Protein AF-A0A926Y0Y3-F1 (afdb_monomer)

Foldseek 3Di:
DVVVVVVVLVVVLVVVVVVCVVVCVLVLPDDLVVLVCLQCVLCVPLVVLVVVLVVVVVVLVVDPVSVVCVVVDPSVCPSVSVSSVVSNVSSVLSNCVVVVPCVVVNVLVVLLVLAVVVLVVLLVVLVCLCCPPVHVNCPPVDDPVVVVVSVVVSSVVSSVVSVVVVVPDVGHPVVPD

Sequence (177 aa):
MILYLSLWDNLCMMFLGMALFKWGFFSAKLSTRSYWLSLLGSYSIGLPLSAVGMFLMQQRLLDPAQYAQQWIIPALGYDVQRALAGIGHASLVILLYRSGVVPWLLKALANVGQMAFSNYILQTLCCTLFFNGYGLGYYGKLAYHQLYYVVAVVWIINLTFSAIWLQFYQFGPLEWA

Secondary structure (DSSP, 8-state):
-HHHHHHHHHHHHHHHHHHHHHTTTTTT-S-HHHHHHHHHHHHHHHHHHHHHHHHHHHHHHH-HHHHHTTTTS--TTHHHHHHHHHHHHHHHHHHHHHHTS-HHHHHHHHHHHHTHHHHHHHHHHHHHHHHSTTTT--TTTS-HHHHHHHHHHHHHHHHHHHHHHHHH-SS-TTTT-

Structure (mmCIF, N/CA/C/O backbone):
data_AF-A0A926Y0Y3-F1
#
_entry.id   AF-A0A926Y0Y3-F1
#
loop_
_atom_site.group_PDB
_atom_site.id
_atom_site.type_symbol
_atom_site.label_atom_id
_atom_site.label_alt_id
_atom_site.label_comp_id
_atom_site.label_asym_id
_atom_site.label_entity_id
_atom_site.label_seq_id
_atom_site.pdbx_PDB_ins_code
_atom_site.Cartn_x
_atom_site.Cartn_y
_atom_site.Cartn_z
_atom_site.occupancy
_atom_site.B_iso_or_equiv
_atom_site.auth_seq_id
_atom_site.auth_comp_id
_atom_site.auth_asym_id
_atom_site.auth_atom_id
_atom_site.pdbx_PDB_model_num
ATOM 1 N N . MET A 1 1 ? 26.992 -1.180 -1.944 1.00 51.47 1 MET A N 1
ATOM 2 C CA . MET A 1 1 ? 26.387 0.172 -1.893 1.00 51.47 1 MET A CA 1
ATOM 3 C C . MET A 1 1 ? 24.858 0.127 -1.928 1.00 51.47 1 MET A C 1
ATOM 5 O O . MET A 1 1 ? 24.254 0.661 -1.011 1.00 51.47 1 MET A O 1
ATOM 9 N N . ILE A 1 2 ? 24.234 -0.574 -2.891 1.00 54.97 2 ILE A N 1
ATOM 10 C CA . ILE A 1 2 ? 22.760 -0.684 -3.024 1.00 54.97 2 ILE A CA 1
ATOM 11 C C . ILE A 1 2 ? 22.086 -1.254 -1.760 1.00 54.97 2 ILE A C 1
ATOM 13 O O . ILE A 1 2 ? 21.173 -0.630 -1.235 1.00 54.97 2 ILE A O 1
ATOM 17 N N . LEU A 1 3 ? 22.598 -2.364 -1.211 1.00 56.38 3 LEU A N 1
ATOM 18 C CA . LEU A 1 3 ? 22.051 -2.990 0.007 1.00 56.38 3 LEU A CA 1
ATOM 19 C C . LEU A 1 3 ? 22.109 -2.088 1.255 1.00 56.38 3 LEU A C 1
ATOM 21 O O . LEU A 1 3 ? 21.232 -2.155 2.111 1.00 56.38 3 LEU A O 1
ATOM 25 N N . TYR A 1 4 ? 23.138 -1.241 1.360 1.00 58.31 4 TYR A N 1
ATOM 26 C CA . TYR A 1 4 ? 23.312 -0.340 2.502 1.00 58.31 4 TYR A CA 1
ATOM 27 C C . TYR A 1 4 ? 22.287 0.795 2.459 1.00 58.31 4 TYR A C 1
ATOM 29 O O . TYR A 1 4 ? 21.605 1.041 3.447 1.00 58.31 4 TYR A O 1
ATOM 37 N N . LEU A 1 5 ? 22.119 1.434 1.296 1.00 66.88 5 LEU A N 1
ATOM 38 C CA . LEU A 1 5 ? 21.136 2.504 1.117 1.00 66.88 5 LEU A CA 1
ATOM 39 C C . LEU A 1 5 ? 19.697 1.987 1.268 1.00 66.88 5 LEU A C 1
ATOM 41 O O . LEU A 1 5 ? 18.893 2.632 1.933 1.00 66.88 5 LEU A O 1
ATOM 45 N N . SER A 1 6 ? 19.387 0.792 0.750 1.00 71.50 6 SER A N 1
ATOM 46 C CA . SER A 1 6 ? 18.046 0.207 0.878 1.00 71.50 6 SER A CA 1
ATOM 47 C C . SER A 1 6 ? 17.672 -0.160 2.315 1.00 71.50 6 SER A C 1
ATOM 49 O O . SER A 1 6 ? 16.500 -0.108 2.675 1.00 71.50 6 SER A O 1
ATOM 51 N N . LEU A 1 7 ? 18.644 -0.554 3.147 1.00 83.88 7 LEU A N 1
ATOM 52 C CA . LEU A 1 7 ? 18.366 -0.905 4.540 1.00 83.88 7 LEU A CA 1
ATOM 53 C C . LEU A 1 7 ? 17.893 0.325 5.320 1.00 83.88 7 LEU A C 1
ATOM 55 O O . LEU A 1 7 ? 16.831 0.286 5.939 1.00 83.88 7 LEU A O 1
ATOM 59 N N . TRP A 1 8 ? 18.660 1.416 5.258 1.00 83.69 8 TRP A N 1
ATOM 60 C CA . TRP A 1 8 ? 18.319 2.666 5.940 1.00 83.69 8 TRP A CA 1
ATOM 61 C C . TRP A 1 8 ? 16.997 3.238 5.454 1.00 83.69 8 TRP A C 1
ATOM 63 O O . TRP A 1 8 ? 16.191 3.689 6.261 1.00 83.69 8 TRP A O 1
ATOM 73 N N . ASP A 1 9 ? 16.751 3.148 4.153 1.00 81.69 9 ASP A N 1
ATOM 74 C CA . ASP A 1 9 ? 15.518 3.614 3.544 1.00 81.69 9 ASP A CA 1
ATOM 75 C C . ASP A 1 9 ? 14.270 2.887 4.096 1.00 81.69 9 ASP A C 1
ATOM 77 O O . ASP A 1 9 ? 13.309 3.511 4.563 1.00 81.69 9 ASP A O 1
ATOM 81 N N . ASN A 1 10 ? 14.322 1.552 4.158 1.00 87.31 10 ASN A N 1
ATOM 82 C CA . ASN A 1 10 ? 13.259 0.739 4.756 1.00 87.31 10 ASN A CA 1
ATOM 83 C C . ASN A 1 10 ? 13.086 1.022 6.256 1.00 87.31 10 ASN A C 1
ATOM 85 O O . ASN A 1 10 ? 11.957 1.152 6.737 1.00 87.31 10 ASN A O 1
ATOM 89 N N . LEU A 1 11 ? 14.193 1.146 6.997 1.00 91.38 11 LEU A N 1
ATOM 90 C CA . LEU A 1 11 ? 14.163 1.447 8.429 1.00 91.38 11 LEU A CA 1
ATOM 91 C C . LEU A 1 11 ? 13.521 2.810 8.703 1.00 91.38 11 LEU A C 1
ATOM 93 O O . LEU A 1 11 ? 12.682 2.909 9.594 1.00 91.38 11 LEU A O 1
ATOM 97 N N . CYS A 1 12 ? 13.844 3.840 7.919 1.00 90.56 12 CYS A N 1
ATOM 98 C CA . CYS A 1 12 ? 13.234 5.164 8.040 1.00 90.56 12 CYS A CA 1
ATOM 99 C C . CYS A 1 12 ? 11.710 5.110 7.873 1.00 90.56 12 CYS A C 1
ATOM 101 O O . CYS A 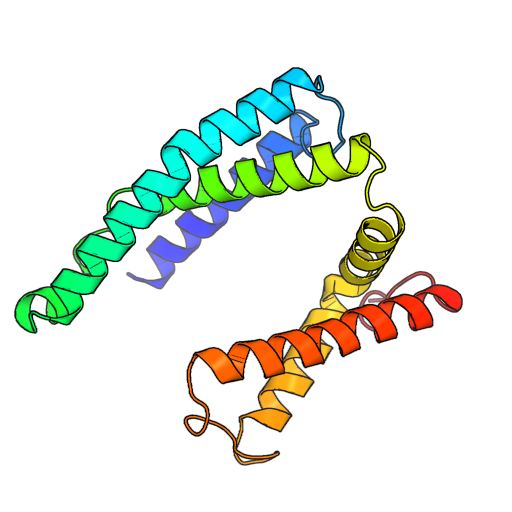1 12 ? 10.983 5.673 8.693 1.00 90.56 12 CYS A O 1
ATOM 103 N N . MET A 1 13 ? 11.208 4.390 6.864 1.00 91.31 13 MET A N 1
ATOM 104 C CA . MET A 1 13 ? 9.761 4.223 6.661 1.00 91.31 13 MET A CA 1
ATOM 105 C C . MET A 1 13 ? 9.104 3.408 7.778 1.00 91.31 13 MET A C 1
ATOM 107 O O . MET A 1 13 ? 8.004 3.743 8.221 1.00 91.31 13 MET A O 1
ATOM 111 N N . MET A 1 14 ? 9.785 2.380 8.284 1.00 94.12 14 MET A N 1
ATOM 112 C CA . MET A 1 14 ? 9.312 1.599 9.426 1.00 94.12 14 MET A CA 1
ATOM 113 C C . MET A 1 14 ? 9.224 2.460 10.695 1.00 94.12 14 MET A C 1
ATOM 115 O O . MET A 1 14 ? 8.201 2.445 11.381 1.00 94.12 14 MET A O 1
ATOM 119 N N . PHE A 1 15 ? 10.254 3.261 10.991 1.00 95.38 15 PHE A N 1
ATOM 120 C CA . PHE A 1 15 ? 10.257 4.189 12.126 1.00 95.38 15 PHE A CA 1
ATOM 121 C C . PHE A 1 15 ? 9.180 5.266 11.989 1.00 95.38 15 PHE A C 1
ATOM 123 O O . PHE A 1 15 ? 8.483 5.543 12.966 1.00 95.38 15 PHE A O 1
ATOM 130 N N . LEU A 1 16 ? 8.983 5.819 10.788 1.00 95.19 16 LEU A N 1
ATOM 131 C CA . LEU A 1 16 ? 7.892 6.750 10.503 1.00 95.19 16 LEU A CA 1
ATOM 132 C C . LEU A 1 16 ? 6.526 6.104 10.778 1.00 95.19 16 LEU A C 1
ATOM 134 O O . LEU A 1 16 ? 5.694 6.688 11.472 1.00 95.19 16 LEU A O 1
ATOM 138 N N . GLY A 1 17 ? 6.309 4.877 10.296 1.00 95.81 17 GLY A N 1
ATOM 139 C CA . GLY A 1 17 ? 5.090 4.113 10.559 1.00 95.81 17 GLY A CA 1
ATOM 140 C C . GLY A 1 17 ? 4.860 3.872 12.053 1.00 95.81 17 GLY A C 1
ATOM 141 O O . GLY A 1 17 ? 3.762 4.108 12.557 1.00 95.81 17 GLY A O 1
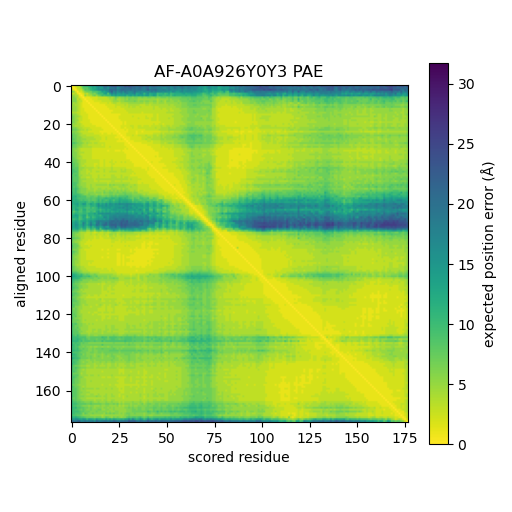ATOM 142 N N . MET A 1 18 ? 5.900 3.483 12.793 1.00 96.81 18 MET A N 1
ATOM 143 C CA . MET A 1 18 ? 5.821 3.299 14.246 1.00 96.81 18 MET A CA 1
ATOM 144 C C . MET A 1 18 ? 5.530 4.606 14.993 1.00 96.81 18 MET A C 1
ATOM 146 O O . MET A 1 18 ? 4.756 4.595 15.951 1.00 96.81 18 MET A O 1
ATOM 150 N N . ALA A 1 19 ? 6.106 5.732 14.564 1.00 96.94 19 ALA A N 1
ATOM 151 C CA . ALA A 1 19 ? 5.810 7.043 15.135 1.00 96.94 19 ALA A CA 1
ATOM 152 C C . ALA A 1 19 ? 4.335 7.420 14.921 1.00 96.94 19 ALA A C 1
ATOM 154 O O . ALA A 1 19 ? 3.638 7.742 15.883 1.00 96.94 19 ALA A O 1
ATOM 155 N N . LEU A 1 20 ? 3.827 7.278 13.690 1.00 96.88 20 LEU A N 1
ATOM 156 C CA . LEU A 1 20 ? 2.416 7.503 13.358 1.00 96.88 20 LEU A CA 1
ATOM 157 C C . LEU A 1 20 ? 1.486 6.587 14.166 1.00 96.88 20 LEU A C 1
ATOM 159 O O . LEU A 1 20 ? 0.465 7.040 14.687 1.00 96.88 20 LEU A O 1
ATOM 163 N N . PHE A 1 21 ? 1.847 5.311 14.322 1.00 96.06 21 PHE A N 1
ATOM 164 C CA . PHE A 1 21 ? 1.099 4.367 15.150 1.00 96.06 21 PHE A CA 1
ATOM 165 C C . PHE A 1 21 ? 1.028 4.829 16.610 1.00 96.06 21 PHE A C 1
ATOM 167 O O . PHE A 1 21 ? -0.064 4.914 17.172 1.00 96.06 21 PHE A O 1
ATOM 174 N N . LYS A 1 22 ? 2.169 5.200 17.208 1.00 96.44 22 LYS A N 1
ATOM 175 C CA . LYS A 1 22 ? 2.239 5.696 18.593 1.00 96.44 22 LYS A CA 1
ATOM 176 C C . LYS A 1 22 ? 1.468 7.000 18.796 1.00 96.44 22 LYS A C 1
ATOM 178 O O . LYS A 1 22 ? 0.843 7.172 19.838 1.00 96.44 22 LYS A O 1
ATOM 183 N N . TRP A 1 23 ? 1.440 7.881 17.798 1.00 96.44 23 TRP A N 1
ATOM 184 C CA . TRP A 1 23 ? 0.599 9.084 17.802 1.00 96.44 23 TRP A CA 1
ATOM 185 C C . TRP A 1 23 ? -0.899 8.792 17.625 1.00 96.44 23 TRP A C 1
ATOM 187 O O . TRP A 1 23 ? -1.716 9.710 17.640 1.00 96.44 23 TRP A O 1
ATOM 197 N N . GLY A 1 24 ? -1.289 7.525 17.468 1.00 96.19 24 GLY A N 1
ATOM 198 C CA . GLY A 1 24 ? -2.682 7.115 17.321 1.00 96.19 24 GLY A CA 1
ATOM 199 C C . GLY A 1 24 ? -3.255 7.373 15.929 1.00 96.19 24 GLY A C 1
ATOM 200 O O . GLY A 1 24 ? -4.472 7.280 15.753 1.00 96.19 24 GLY A O 1
ATOM 201 N N . PHE A 1 25 ? -2.405 7.667 14.938 1.00 97.25 25 PHE A N 1
ATOM 202 C CA . PHE A 1 25 ? -2.820 7.909 13.559 1.00 97.25 25 PHE A CA 1
ATOM 203 C C . PHE A 1 25 ? -3.522 6.676 12.978 1.00 97.25 25 PHE A C 1
ATOM 205 O O . PHE A 1 25 ? -4.664 6.779 12.543 1.00 97.25 25 PHE A O 1
ATOM 212 N N . PHE A 1 26 ? -2.897 5.496 13.038 1.00 95.38 26 PHE A N 1
ATOM 213 C CA . PHE A 1 26 ? -3.494 4.251 12.529 1.00 95.38 26 PHE A CA 1
ATOM 214 C C . PHE A 1 26 ? -4.620 3.703 13.412 1.00 95.38 26 PHE A C 1
ATOM 216 O O . PHE A 1 26 ? -5.484 2.981 12.930 1.00 95.38 26 PHE A O 1
ATOM 223 N N . SER A 1 27 ? -4.666 4.091 14.688 1.00 94.25 27 SER A N 1
ATOM 224 C CA . SER A 1 27 ? -5.763 3.739 15.600 1.00 94.25 27 SER A CA 1
ATOM 225 C C . SER A 1 27 ? -6.995 4.637 15.445 1.00 94.25 27 SER A C 1
ATOM 227 O O . SER A 1 27 ? -7.868 4.610 16.308 1.00 94.25 27 SER A O 1
ATOM 229 N N . ALA A 1 28 ? -7.049 5.475 14.405 1.00 93.75 28 ALA A N 1
ATOM 230 C CA . ALA A 1 28 ? -8.135 6.423 14.177 1.00 93.75 28 ALA A CA 1
ATOM 231 C C . ALA A 1 28 ? -8.424 7.334 15.395 1.00 93.75 28 ALA A C 1
ATOM 233 O O . ALA A 1 28 ? -9.580 7.679 15.631 1.00 93.75 28 ALA A O 1
ATOM 234 N N . LYS A 1 29 ? -7.403 7.733 16.173 1.00 95.62 29 LYS A N 1
ATOM 235 C CA . LYS A 1 29 ? -7.574 8.575 17.379 1.00 95.62 29 LYS A CA 1
ATOM 236 C C . LYS A 1 29 ? -7.535 10.078 17.093 1.00 95.62 29 LYS A C 1
ATOM 238 O O . LYS A 1 29 ? -7.997 10.866 17.911 1.00 95.62 29 LYS A O 1
ATOM 243 N N . LEU A 1 30 ? -6.991 10.490 15.947 1.00 96.25 30 LEU A N 1
ATOM 244 C CA . LEU A 1 30 ? -6.879 11.908 15.590 1.00 96.25 30 LEU A CA 1
ATOM 245 C C . LEU A 1 30 ? -8.224 12.488 15.122 1.00 96.25 30 LEU A C 1
ATOM 247 O O . LEU A 1 30 ? -9.149 11.765 14.741 1.00 96.25 30 LEU A O 1
ATOM 251 N N . SER A 1 31 ? -8.348 13.815 15.108 1.00 97.19 31 SER A N 1
ATOM 252 C CA . SER A 1 31 ? -9.558 14.476 14.600 1.00 97.19 31 SER A CA 1
ATOM 253 C C . SER A 1 31 ? -9.750 14.231 13.094 1.00 97.19 31 SER A C 1
ATOM 255 O O . SER A 1 31 ? -8.782 14.059 12.354 1.00 97.19 31 SER A O 1
ATOM 257 N N . THR A 1 32 ? -10.993 14.250 12.599 1.00 96.88 32 THR A N 1
ATOM 258 C CA . THR A 1 32 ? -11.271 14.104 11.150 1.00 96.88 32 THR A CA 1
ATOM 259 C C . THR A 1 32 ? -10.595 15.203 10.328 1.00 96.88 32 THR A C 1
ATOM 261 O O . THR A 1 32 ? -10.087 14.940 9.240 1.00 96.88 32 THR A O 1
ATOM 264 N N . ARG A 1 33 ? -10.494 16.418 10.883 1.00 97.62 33 ARG A N 1
ATOM 265 C CA . ARG A 1 33 ? -9.742 17.526 10.281 1.00 97.62 33 ARG A CA 1
ATOM 266 C C . ARG A 1 33 ? -8.263 17.182 10.108 1.00 97.62 33 ARG A C 1
ATOM 268 O O . ARG A 1 33 ? -7.699 17.491 9.067 1.00 97.62 33 ARG A O 1
ATOM 275 N N . SER A 1 34 ? -7.643 16.530 11.092 1.00 97.81 34 SER A N 1
ATOM 276 C CA . SER A 1 34 ? -6.235 16.124 11.017 1.00 97.81 34 SER A CA 1
ATOM 277 C C . SER A 1 34 ? -5.979 15.164 9.854 1.00 97.81 34 SER A C 1
ATOM 279 O O . SER A 1 34 ? -4.984 15.326 9.151 1.00 97.81 34 SER A O 1
ATOM 281 N N . TYR A 1 35 ? -6.886 14.215 9.597 1.00 98.25 35 TYR A N 1
ATOM 282 C CA . TYR A 1 35 ? -6.767 13.320 8.439 1.00 98.25 35 TYR A CA 1
ATOM 283 C C . TYR A 1 35 ? -6.956 14.052 7.113 1.00 98.25 35 TYR A C 1
ATOM 285 O O . TYR A 1 35 ? -6.190 13.810 6.190 1.00 98.25 35 TYR A O 1
ATOM 293 N N . TRP A 1 36 ? -7.907 14.987 7.018 1.00 98.25 36 TRP A N 1
ATOM 294 C CA . TRP A 1 36 ? -8.057 15.812 5.813 1.00 98.25 36 TRP A CA 1
ATOM 295 C C . TRP A 1 36 ? -6.831 16.681 5.543 1.00 98.25 36 TRP A C 1
ATOM 297 O O . TRP A 1 36 ? -6.356 16.723 4.413 1.00 98.25 36 TRP A O 1
ATOM 307 N N . LEU A 1 37 ? -6.279 17.332 6.570 1.00 98.19 37 LEU A N 1
ATOM 308 C CA . LEU A 1 37 ? -5.050 18.114 6.435 1.00 98.19 37 LEU A CA 1
ATOM 309 C C . LEU A 1 37 ? -3.863 17.234 6.032 1.00 98.19 37 LEU A C 1
ATOM 311 O O . LEU A 1 37 ? -3.086 17.628 5.169 1.00 98.19 37 LEU A O 1
ATOM 315 N N . SER A 1 38 ? -3.747 16.034 6.608 1.00 97.56 38 SER A N 1
ATOM 316 C CA . SER A 1 38 ? -2.695 15.078 6.245 1.00 97.56 38 SER A CA 1
ATOM 317 C C . SER A 1 38 ? -2.853 14.602 4.803 1.00 97.56 38 SER A C 1
ATOM 319 O O . SER A 1 38 ? -1.883 14.618 4.054 1.00 97.56 38 SER A O 1
ATOM 321 N N . LEU A 1 39 ? -4.069 14.246 4.382 1.00 98.25 39 LEU A N 1
ATOM 322 C CA . LEU A 1 39 ? -4.385 13.834 3.014 1.00 98.25 39 LEU A CA 1
ATOM 323 C C . LEU A 1 39 ? -4.050 14.938 2.009 1.00 98.25 39 LEU A C 1
ATOM 325 O O . LEU A 1 39 ? -3.277 14.720 1.082 1.00 98.25 39 LEU A O 1
ATOM 329 N N . LEU A 1 40 ? -4.612 16.131 2.210 1.00 98.06 40 LEU A N 1
ATOM 330 C CA . LEU A 1 40 ? -4.441 17.247 1.287 1.00 98.06 40 LEU A CA 1
ATOM 331 C C . LEU A 1 40 ? -2.996 17.735 1.277 1.00 98.06 40 LEU A C 1
ATOM 333 O O . LEU A 1 40 ? -2.436 17.911 0.202 1.00 98.06 40 LEU A O 1
ATOM 337 N N . GLY A 1 41 ? -2.370 17.907 2.443 1.00 97.50 41 GLY A N 1
ATOM 338 C CA . GLY A 1 41 ? -0.981 18.354 2.535 1.00 97.50 41 GLY A CA 1
ATOM 339 C C . GLY A 1 41 ? -0.016 17.363 1.890 1.00 97.50 41 GLY A C 1
ATOM 340 O O . GLY A 1 41 ? 0.861 17.756 1.123 1.00 97.50 41 GLY A O 1
ATOM 341 N N . SER A 1 42 ? -0.216 16.067 2.137 1.00 97.06 42 SER A N 1
ATOM 342 C CA . SER A 1 42 ? 0.649 15.037 1.571 1.00 97.06 42 SER A CA 1
ATOM 343 C C . SER A 1 42 ? 0.475 14.869 0.066 1.00 97.06 42 SER A C 1
ATOM 345 O O . SER A 1 42 ? 1.475 14.806 -0.640 1.00 97.06 42 SER A O 1
ATOM 347 N N . TYR A 1 43 ? -0.750 14.866 -0.462 1.00 97.06 43 TYR A N 1
ATOM 348 C CA . TYR A 1 43 ? -0.967 14.767 -1.906 1.00 97.06 43 TYR A CA 1
ATOM 349 C C . TYR A 1 43 ? -0.619 16.051 -2.663 1.00 97.06 43 TYR A C 1
ATOM 351 O O . TYR A 1 43 ? -0.093 15.952 -3.770 1.00 97.06 43 TYR A O 1
ATOM 359 N N . SER A 1 44 ? -0.806 17.233 -2.064 1.00 96.12 44 SER A N 1
ATOM 360 C CA . SER A 1 44 ? -0.434 18.512 -2.695 1.00 96.12 44 SER A CA 1
ATOM 361 C C . SER A 1 44 ? 1.068 18.646 -2.935 1.00 96.12 44 SER A C 1
ATOM 363 O O . SER A 1 44 ? 1.472 19.379 -3.827 1.00 96.12 44 SER A O 1
ATOM 365 N N . ILE A 1 45 ? 1.900 17.946 -2.161 1.00 93.81 45 ILE A N 1
ATOM 366 C CA . ILE A 1 45 ? 3.360 17.961 -2.324 1.00 93.81 45 ILE A CA 1
ATOM 367 C C . ILE A 1 45 ? 3.836 16.665 -2.994 1.00 93.81 45 ILE A C 1
ATOM 369 O O . ILE A 1 45 ? 4.609 16.695 -3.949 1.00 93.81 45 ILE A O 1
ATOM 373 N N . GLY A 1 46 ? 3.344 15.518 -2.528 1.00 92.75 46 GLY A N 1
ATOM 374 C CA . GLY A 1 46 ? 3.772 14.197 -2.972 1.00 92.75 46 GLY A CA 1
ATOM 375 C C . GLY A 1 46 ? 3.423 13.899 -4.428 1.00 92.75 46 GLY A C 1
ATOM 376 O O . GLY A 1 46 ? 4.274 13.383 -5.149 1.00 92.75 46 GLY A O 1
ATOM 377 N N . LEU A 1 47 ? 2.219 14.239 -4.906 1.00 92.38 47 LEU A N 1
ATOM 378 C CA . LEU A 1 47 ? 1.839 13.963 -6.300 1.00 92.38 47 LEU A CA 1
ATOM 379 C C . LEU A 1 47 ? 2.619 14.832 -7.300 1.00 92.38 47 LEU A C 1
ATOM 381 O O . LEU A 1 47 ? 3.160 14.259 -8.247 1.00 92.38 47 LEU A O 1
ATOM 385 N N . PRO A 1 48 ? 2.779 16.157 -7.101 1.00 92.56 48 PRO A N 1
ATOM 386 C CA . PRO A 1 48 ? 3.644 16.950 -7.973 1.00 92.56 48 PRO A CA 1
ATOM 387 C C . PRO A 1 48 ? 5.094 16.469 -7.972 1.00 92.56 48 PRO A C 1
ATOM 389 O O . PRO A 1 48 ? 5.691 16.347 -9.037 1.00 92.56 48 PRO A O 1
ATOM 392 N N . LEU A 1 49 ? 5.644 16.117 -6.805 1.00 90.31 49 LEU A N 1
ATOM 393 C CA . LEU A 1 49 ? 7.001 15.577 -6.709 1.00 90.31 49 LEU A CA 1
ATOM 394 C C . LEU A 1 49 ? 7.134 14.244 -7.466 1.00 90.31 49 LEU A C 1
ATOM 396 O O . LEU A 1 49 ? 8.121 14.035 -8.167 1.00 90.31 49 LEU A O 1
ATOM 400 N N . SER A 1 50 ? 6.098 13.395 -7.410 1.00 89.12 50 SER A N 1
ATOM 401 C CA . SER A 1 50 ? 5.997 12.161 -8.207 1.00 89.12 50 SER A CA 1
ATOM 402 C C . SER A 1 50 ? 6.020 12.451 -9.706 1.00 89.12 50 SER A C 1
ATOM 404 O O . SER A 1 50 ? 6.745 11.801 -10.454 1.00 89.12 50 SER A O 1
ATOM 406 N N . ALA A 1 51 ? 5.225 13.429 -10.146 1.00 90.00 51 ALA A N 1
ATOM 407 C CA . ALA A 1 51 ? 5.097 13.791 -11.552 1.00 90.00 51 ALA A CA 1
ATOM 408 C C . ALA A 1 51 ? 6.406 14.370 -12.104 1.00 90.00 51 ALA A C 1
ATOM 410 O O . ALA A 1 51 ? 6.849 13.970 -13.179 1.00 90.00 51 ALA A O 1
ATOM 411 N N . VAL A 1 52 ? 7.065 15.249 -11.342 1.00 88.88 52 VAL A N 1
ATOM 412 C CA . VAL A 1 52 ? 8.388 15.785 -11.690 1.00 88.88 52 VAL A CA 1
ATOM 413 C C . VAL A 1 52 ? 9.420 14.660 -11.744 1.00 88.88 52 VAL A C 1
ATOM 415 O O . VAL A 1 52 ? 10.157 14.562 -12.722 1.00 88.88 52 VAL A O 1
ATOM 418 N N . GLY A 1 53 ? 9.445 13.772 -10.745 1.00 85.69 53 GLY A N 1
ATOM 419 C CA . GLY A 1 53 ? 10.345 12.617 -10.729 1.00 85.69 53 GLY A CA 1
ATOM 420 C C . GLY A 1 53 ? 10.158 11.709 -11.947 1.00 85.69 53 GLY A C 1
ATOM 421 O O . GLY A 1 53 ? 11.136 11.340 -12.596 1.00 85.69 53 GLY A O 1
ATOM 422 N N . MET A 1 54 ? 8.907 11.413 -12.309 1.00 84.44 54 MET A N 1
ATOM 423 C CA . MET A 1 54 ? 8.568 10.607 -13.483 1.00 84.44 54 MET A CA 1
ATOM 424 C C . MET A 1 54 ? 8.974 11.291 -14.794 1.00 84.44 54 MET A C 1
ATOM 426 O O . MET A 1 54 ? 9.560 10.646 -15.660 1.00 84.44 54 MET A O 1
ATOM 430 N N . PHE A 1 55 ? 8.720 12.593 -14.931 1.00 86.50 55 PHE A N 1
ATOM 431 C CA . PHE A 1 55 ? 9.105 13.372 -16.109 1.00 86.50 55 PHE A CA 1
ATOM 432 C C . PHE A 1 55 ? 10.626 13.401 -16.304 1.00 86.50 55 PHE A C 1
ATOM 434 O O . PHE A 1 55 ? 11.120 13.134 -17.398 1.00 86.50 55 PHE A O 1
ATOM 441 N N . LEU A 1 56 ? 11.383 13.650 -15.231 1.00 83.06 56 LEU A N 1
ATOM 442 C CA . LEU A 1 56 ? 12.846 13.623 -15.265 1.00 83.06 56 LEU A CA 1
ATOM 443 C C . LEU A 1 56 ? 13.376 12.223 -15.592 1.00 83.06 56 LEU A C 1
ATOM 445 O O . LEU A 1 56 ? 14.315 12.085 -16.372 1.00 83.06 56 LEU A O 1
ATOM 449 N N . MET A 1 57 ? 12.770 11.177 -15.029 1.00 80.06 57 MET A N 1
ATOM 450 C CA . MET A 1 57 ? 13.140 9.793 -15.326 1.00 80.06 57 MET A CA 1
ATOM 451 C C . MET A 1 57 ? 12.884 9.442 -16.796 1.00 80.06 57 MET A C 1
ATOM 453 O O . MET A 1 57 ? 13.732 8.813 -17.424 1.00 80.06 57 MET A O 1
ATOM 457 N N . GLN A 1 58 ? 11.770 9.897 -17.372 1.00 82.31 58 GLN A N 1
ATOM 458 C CA . GLN A 1 58 ? 11.474 9.696 -18.788 1.00 82.31 58 GLN A CA 1
ATOM 459 C C . GLN A 1 58 ? 12.521 10.357 -19.689 1.00 82.31 58 GLN A C 1
ATOM 461 O O . GLN A 1 58 ? 12.953 9.743 -20.659 1.00 82.31 58 GLN A O 1
ATOM 466 N N . GLN A 1 59 ? 12.975 11.568 -19.358 1.00 80.25 59 GLN A N 1
ATOM 467 C CA . GLN A 1 59 ? 14.043 12.229 -20.116 1.00 80.25 59 GLN A CA 1
ATOM 468 C C . GLN A 1 59 ? 15.366 11.459 -20.047 1.00 80.25 59 GLN A C 1
ATOM 470 O O . GLN A 1 59 ? 16.032 11.298 -21.066 1.00 80.25 59 GLN A O 1
ATOM 475 N N . ARG A 1 60 ? 15.715 10.916 -18.875 1.00 78.38 60 ARG A N 1
ATOM 476 C CA . ARG A 1 60 ? 16.938 10.114 -18.695 1.00 78.38 60 ARG A CA 1
ATOM 477 C C . ARG A 1 60 ? 16.925 8.821 -19.503 1.00 78.38 60 ARG A C 1
ATOM 479 O O . ARG A 1 60 ? 17.977 8.379 -19.938 1.00 78.38 60 ARG A O 1
ATOM 486 N N . LEU A 1 61 ? 15.755 8.215 -19.711 1.00 78.19 61 LEU A N 1
ATOM 487 C CA . LEU A 1 61 ? 15.617 7.003 -20.527 1.00 78.19 61 LEU A CA 1
ATOM 488 C C . LEU A 1 61 ? 15.882 7.257 -22.020 1.00 78.19 61 LEU A C 1
ATOM 490 O O . LEU A 1 61 ? 16.202 6.319 -22.744 1.00 78.19 61 LEU A O 1
ATOM 494 N N . LEU A 1 62 ? 15.751 8.506 -22.477 1.00 81.62 62 LEU A N 1
ATOM 495 C CA . LEU A 1 62 ? 15.982 8.901 -23.869 1.00 81.62 62 LEU A CA 1
ATOM 496 C C . LEU A 1 62 ? 17.453 9.248 -24.155 1.00 81.62 62 LEU A C 1
ATOM 498 O O . LEU A 1 62 ? 17.848 9.278 -25.318 1.00 81.62 62 LEU A O 1
ATOM 502 N N . ASP A 1 63 ? 18.262 9.485 -23.116 1.00 82.19 63 ASP A N 1
ATOM 503 C CA . ASP A 1 63 ? 19.688 9.807 -23.217 1.00 82.19 63 ASP A CA 1
ATOM 504 C C . ASP A 1 63 ? 20.541 8.667 -22.615 1.00 82.19 63 ASP A C 1
ATOM 506 O O . ASP A 1 63 ? 20.605 8.519 -21.390 1.00 82.19 63 ASP A O 1
ATOM 510 N N . PRO A 1 64 ? 21.242 7.865 -23.442 1.00 79.06 64 PRO A N 1
ATOM 511 C CA . PRO A 1 64 ? 22.051 6.737 -22.979 1.00 79.06 64 PRO A CA 1
ATOM 512 C C . PRO A 1 64 ? 23.123 7.102 -21.940 1.00 79.06 64 PRO A C 1
ATOM 514 O O . PRO A 1 64 ? 23.432 6.284 -21.070 1.00 79.06 64 PRO A O 1
ATOM 517 N N . ALA A 1 65 ? 23.682 8.318 -21.997 1.00 79.56 65 ALA A N 1
ATOM 518 C CA . ALA A 1 65 ? 24.694 8.768 -21.044 1.00 79.56 65 ALA A CA 1
ATOM 519 C C . ALA A 1 65 ? 24.079 9.042 -19.664 1.00 79.56 65 ALA A C 1
ATOM 521 O O . ALA A 1 65 ? 24.648 8.665 -18.637 1.00 79.56 65 ALA A O 1
ATOM 522 N N . GLN A 1 66 ? 22.882 9.632 -19.633 1.00 74.12 66 GLN A N 1
ATOM 523 C CA . GLN A 1 66 ? 22.137 9.858 -18.393 1.00 74.12 66 GLN A CA 1
ATOM 524 C C . GLN A 1 66 ? 21.547 8.565 -17.831 1.00 74.12 66 GLN A C 1
ATOM 526 O O . GLN A 1 66 ? 21.541 8.371 -16.614 1.00 74.12 66 GLN A O 1
ATOM 531 N N . TYR A 1 67 ? 21.109 7.650 -18.697 1.00 73.75 67 TYR A N 1
ATOM 532 C CA . TYR A 1 67 ? 20.655 6.322 -18.299 1.00 73.75 67 TYR A CA 1
ATOM 533 C C . TYR A 1 67 ? 21.769 5.521 -17.613 1.00 73.75 67 TYR A C 1
ATOM 535 O O . TYR A 1 67 ? 21.545 4.920 -16.562 1.00 73.75 67 TYR A O 1
ATOM 543 N N . ALA A 1 68 ? 22.997 5.564 -18.141 1.00 73.06 68 ALA A N 1
ATOM 544 C CA . ALA A 1 68 ? 24.148 4.902 -17.524 1.00 73.06 68 ALA A CA 1
ATOM 545 C C . ALA A 1 68 ? 24.466 5.446 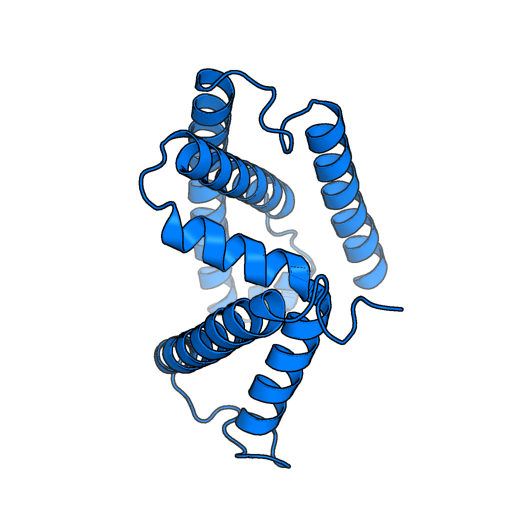-16.115 1.00 73.06 68 ALA A C 1
ATOM 547 O O . ALA A 1 68 ? 24.952 4.707 -15.258 1.00 73.06 68 ALA A O 1
ATOM 548 N N . GLN A 1 69 ? 24.142 6.715 -15.850 1.00 68.50 69 GLN A N 1
ATOM 549 C CA . GLN A 1 69 ? 24.359 7.383 -14.561 1.00 68.50 69 GLN A CA 1
ATOM 550 C C . GLN A 1 69 ? 23.119 7.401 -13.651 1.00 68.50 69 GLN A C 1
ATOM 552 O O . GLN A 1 69 ? 23.171 7.961 -12.554 1.00 68.50 69 GLN A O 1
ATOM 557 N N . GLN A 1 70 ? 22.009 6.766 -14.047 1.00 66.38 70 GLN A N 1
ATOM 558 C CA . GLN A 1 70 ? 20.738 6.824 -13.311 1.00 66.38 70 GLN A CA 1
ATOM 559 C C . GLN A 1 70 ? 20.837 6.327 -11.859 1.00 66.38 70 GLN A C 1
ATOM 561 O O . GLN A 1 70 ? 20.085 6.778 -11.002 1.00 66.38 70 GLN A O 1
ATOM 566 N N . TRP A 1 71 ? 21.787 5.429 -11.584 1.00 61.78 71 TRP A N 1
ATOM 567 C CA . TRP A 1 71 ? 22.048 4.865 -10.257 1.00 61.78 71 TRP A CA 1
ATOM 568 C C . TRP A 1 71 ? 22.873 5.782 -9.344 1.00 61.78 71 TRP A C 1
ATOM 570 O O . TRP A 1 71 ? 22.962 5.527 -8.146 1.00 61.78 71 TRP A O 1
ATOM 580 N N . ILE A 1 72 ? 23.503 6.817 -9.906 1.00 56.38 72 ILE A N 1
ATOM 581 C CA . ILE A 1 72 ? 24.394 7.748 -9.198 1.00 56.38 72 ILE A CA 1
ATOM 582 C C . ILE A 1 72 ? 23.630 9.004 -8.775 1.00 56.38 72 ILE A C 1
ATOM 584 O O . ILE A 1 72 ? 23.950 9.596 -7.748 1.00 56.38 72 ILE A O 1
ATOM 588 N N . ILE A 1 73 ? 22.604 9.400 -9.535 1.00 55.88 73 ILE A N 1
ATOM 589 C CA . ILE A 1 73 ? 21.797 10.585 -9.246 1.00 55.88 73 ILE A CA 1
ATOM 590 C C . ILE A 1 73 ? 20.602 10.157 -8.391 1.00 55.88 73 ILE A C 1
ATOM 592 O O . ILE A 1 73 ? 19.683 9.535 -8.937 1.00 55.88 73 ILE A O 1
ATOM 596 N N . PRO A 1 74 ? 20.552 10.511 -7.090 1.00 57.66 74 PRO A N 1
ATOM 597 C CA . PRO A 1 74 ? 19.372 10.264 -6.277 1.00 57.66 74 PRO A CA 1
ATOM 598 C C . PRO A 1 74 ? 18.158 10.838 -7.004 1.00 57.66 74 PRO A C 1
ATOM 600 O O . PRO A 1 74 ? 18.202 11.969 -7.499 1.00 57.66 74 PRO A O 1
ATOM 603 N N . ALA A 1 75 ? 17.081 10.062 -7.108 1.00 63.84 75 ALA A N 1
ATOM 604 C CA . ALA A 1 75 ? 15.803 10.608 -7.528 1.00 63.84 75 ALA A CA 1
ATOM 605 C C . ALA A 1 75 ? 15.412 11.651 -6.473 1.00 63.84 75 ALA A C 1
ATOM 607 O O . ALA A 1 75 ? 14.986 11.300 -5.373 1.00 63.84 75 ALA A O 1
ATOM 608 N N . LEU A 1 76 ? 15.688 12.927 -6.767 1.00 63.00 76 LEU A N 1
ATOM 609 C CA . LEU A 1 76 ? 15.479 14.032 -5.841 1.00 63.00 76 LEU A CA 1
ATOM 610 C C . LEU A 1 76 ? 14.042 13.971 -5.333 1.00 63.00 76 LEU A C 1
ATOM 612 O O . LEU A 1 76 ? 13.093 14.077 -6.106 1.00 63.00 76 LEU A O 1
ATOM 616 N N . GLY A 1 77 ? 13.904 13.764 -4.026 1.00 76.69 77 GLY A N 1
ATOM 617 C CA . GLY A 1 77 ? 12.606 13.706 -3.379 1.00 76.69 77 GLY A CA 1
ATOM 618 C C . GLY A 1 77 ? 11.881 12.362 -3.444 1.00 76.69 77 GLY A C 1
ATOM 619 O O . GLY A 1 77 ? 10.751 12.329 -2.981 1.00 76.69 77 GLY A O 1
ATOM 620 N N . TYR A 1 78 ? 12.479 11.265 -3.924 1.00 80.94 78 TYR A N 1
ATOM 621 C CA . TYR A 1 78 ? 11.841 9.935 -3.916 1.00 80.94 78 TYR A CA 1
ATOM 622 C C . TYR A 1 78 ? 11.387 9.507 -2.512 1.00 80.94 78 TYR A C 1
ATOM 624 O O . TYR A 1 78 ? 10.226 9.144 -2.318 1.00 80.94 78 TYR A O 1
ATOM 632 N N . ASP A 1 79 ? 12.257 9.631 -1.507 1.00 85.31 79 ASP A N 1
ATOM 633 C CA . ASP A 1 79 ? 11.925 9.232 -0.132 1.00 85.31 79 ASP A CA 1
ATOM 634 C C . ASP A 1 79 ? 10.813 10.112 0.453 1.00 85.31 79 ASP A C 1
ATOM 636 O O . ASP A 1 79 ? 9.878 9.623 1.091 1.00 85.31 79 ASP A O 1
ATOM 640 N N . VAL A 1 80 ? 10.878 11.417 0.173 1.00 88.75 80 VAL A N 1
ATOM 641 C CA . VAL A 1 80 ? 9.887 12.410 0.613 1.00 88.75 80 VAL A CA 1
ATOM 642 C C . VAL A 1 80 ? 8.540 12.147 -0.055 1.00 88.75 80 VAL A C 1
ATOM 644 O O . VAL A 1 80 ? 7.520 12.037 0.620 1.00 88.75 80 VAL A O 1
ATOM 647 N N . GLN A 1 81 ? 8.535 11.989 -1.376 1.00 90.50 81 GLN A N 1
ATOM 648 C CA . GLN A 1 81 ? 7.371 11.639 -2.178 1.00 90.50 81 GLN A CA 1
ATOM 649 C C . GLN A 1 81 ? 6.714 10.367 -1.645 1.00 90.50 81 GLN A C 1
ATOM 651 O O . GLN A 1 81 ? 5.502 10.346 -1.446 1.00 90.50 81 GLN A O 1
ATOM 656 N N . ARG A 1 82 ? 7.501 9.318 -1.388 1.00 89.44 82 ARG A N 1
ATOM 657 C CA . ARG A 1 82 ? 6.996 8.029 -0.916 1.00 89.44 82 ARG A CA 1
ATOM 658 C C . ARG A 1 82 ? 6.412 8.124 0.492 1.00 89.44 82 ARG A C 1
ATOM 660 O O . ARG A 1 82 ? 5.329 7.588 0.719 1.00 89.44 82 ARG A O 1
ATOM 667 N N . ALA A 1 83 ? 7.072 8.832 1.413 1.00 93.44 83 ALA A N 1
ATOM 668 C CA . ALA A 1 83 ? 6.538 9.084 2.754 1.00 93.44 83 ALA A CA 1
ATOM 669 C C . ALA A 1 83 ? 5.196 9.824 2.691 1.00 93.44 83 ALA A C 1
ATOM 671 O O . ALA A 1 83 ? 4.216 9.399 3.306 1.00 93.44 83 ALA A O 1
ATOM 672 N N . LEU A 1 84 ? 5.138 10.907 1.911 1.00 95.62 84 LEU A N 1
ATOM 673 C CA . LEU A 1 84 ? 3.927 11.702 1.737 1.00 95.62 84 LEU A CA 1
ATOM 674 C C . LEU A 1 84 ? 2.819 10.871 1.090 1.00 95.62 84 LEU A C 1
ATOM 676 O O . LEU A 1 84 ? 1.712 10.822 1.615 1.00 95.62 84 LEU A O 1
ATOM 680 N N . ALA A 1 85 ? 3.114 10.147 0.011 1.00 94.62 85 ALA A N 1
ATOM 681 C CA . ALA A 1 85 ? 2.150 9.254 -0.613 1.00 94.62 85 ALA A CA 1
ATOM 682 C C . ALA A 1 85 ? 1.617 8.233 0.400 1.00 94.62 85 ALA A C 1
ATOM 684 O O . ALA A 1 85 ? 0.404 8.078 0.504 1.00 94.62 85 ALA A O 1
ATOM 685 N N . GLY A 1 86 ? 2.477 7.586 1.191 1.00 95.19 86 GLY A N 1
ATOM 686 C CA . GLY A 1 86 ? 2.059 6.645 2.232 1.00 95.19 86 GLY A CA 1
ATOM 687 C C . GLY A 1 86 ? 1.098 7.268 3.251 1.00 95.19 86 GLY A C 1
ATOM 688 O O . GLY A 1 86 ? 0.026 6.717 3.505 1.00 95.19 86 GLY A O 1
ATOM 689 N N . ILE A 1 87 ? 1.430 8.453 3.775 1.00 97.06 87 ILE A N 1
ATOM 690 C CA . ILE A 1 87 ? 0.574 9.205 4.710 1.00 97.06 87 ILE A CA 1
ATOM 691 C C . ILE A 1 87 ? -0.761 9.589 4.055 1.00 97.06 87 ILE A C 1
ATOM 693 O O . ILE A 1 87 ? -1.812 9.484 4.693 1.00 97.06 87 ILE A O 1
ATOM 697 N N . GLY A 1 88 ? -0.742 10.001 2.788 1.00 97.69 88 GLY A N 1
ATOM 698 C CA . GLY A 1 88 ? -1.938 10.349 2.023 1.00 97.69 88 GLY A CA 1
ATOM 699 C C . GLY A 1 88 ? -2.870 9.158 1.836 1.00 97.69 88 GLY A C 1
ATOM 700 O O . GLY A 1 88 ? -4.038 9.231 2.211 1.00 97.69 88 GLY A O 1
ATOM 701 N N . HIS A 1 89 ? -2.347 8.021 1.368 1.00 96.75 89 HIS A N 1
ATOM 702 C CA . HIS A 1 89 ? -3.132 6.793 1.214 1.00 96.75 89 HIS A CA 1
ATOM 703 C C . HIS A 1 89 ? -3.696 6.310 2.556 1.00 96.75 89 HIS A C 1
ATOM 705 O O . HIS A 1 89 ? -4.875 5.969 2.639 1.00 96.75 89 HIS A O 1
ATOM 711 N N . ALA A 1 90 ? -2.900 6.340 3.629 1.00 96.69 90 ALA A N 1
ATOM 712 C CA . ALA A 1 90 ? -3.373 5.962 4.958 1.00 96.69 90 ALA A CA 1
ATOM 713 C C . ALA A 1 90 ? -4.485 6.900 5.465 1.00 96.69 90 ALA A C 1
ATOM 715 O O . ALA A 1 90 ? -5.499 6.434 5.985 1.00 96.69 90 ALA A O 1
ATOM 716 N N . SER A 1 91 ? -4.336 8.215 5.260 1.00 97.94 91 SER A N 1
ATOM 717 C CA . SER A 1 91 ? -5.370 9.206 5.592 1.00 97.94 91 SER A CA 1
ATOM 718 C C . SER A 1 91 ? -6.662 8.943 4.823 1.00 97.94 91 SER A C 1
ATOM 720 O O . SER A 1 91 ? -7.741 8.973 5.412 1.00 97.94 91 SER A O 1
ATOM 722 N N . LEU A 1 92 ? -6.554 8.658 3.522 1.00 96.94 92 LEU A N 1
ATOM 723 C CA . LEU A 1 92 ? -7.689 8.361 2.654 1.00 96.94 92 LEU A CA 1
ATOM 724 C C . LEU A 1 92 ? -8.451 7.128 3.141 1.00 96.94 92 LEU A C 1
ATOM 726 O O . LEU A 1 92 ? -9.666 7.190 3.304 1.00 96.94 92 LEU A O 1
ATOM 730 N N . VAL A 1 93 ? -7.746 6.030 3.426 1.00 96.06 93 VAL A N 1
ATOM 731 C CA . VAL A 1 93 ? -8.365 4.792 3.922 1.00 96.06 93 VAL A CA 1
ATOM 732 C C . VAL A 1 93 ? -9.085 5.031 5.251 1.00 96.06 93 VAL A C 1
ATOM 734 O O . VAL A 1 93 ? -10.220 4.589 5.416 1.00 96.06 93 VAL A O 1
ATOM 737 N N . ILE A 1 94 ? -8.486 5.784 6.180 1.00 96.38 94 ILE A N 1
ATOM 738 C CA . ILE A 1 94 ? -9.119 6.101 7.470 1.00 96.38 94 ILE A CA 1
ATOM 739 C C . ILE A 1 94 ? -10.351 6.999 7.287 1.00 96.38 94 ILE A C 1
ATOM 741 O O . ILE A 1 94 ? -11.366 6.797 7.954 1.00 96.38 94 ILE A O 1
ATOM 745 N N . LEU A 1 95 ? -10.297 7.977 6.381 1.00 97.12 95 LEU A N 1
ATOM 746 C CA . LEU A 1 95 ? -11.445 8.831 6.063 1.00 97.12 95 LEU A CA 1
ATOM 747 C C . LEU A 1 95 ? -12.585 8.036 5.417 1.00 97.12 95 LEU A C 1
ATOM 749 O O . LEU A 1 95 ? -13.736 8.227 5.804 1.00 97.12 95 LEU A O 1
ATOM 753 N N . LEU A 1 96 ? -12.276 7.117 4.498 1.00 96.06 96 LEU A N 1
ATOM 754 C CA . LEU A 1 96 ? -13.254 6.198 3.904 1.00 96.06 96 LEU A CA 1
ATOM 755 C C . LEU A 1 96 ? -13.869 5.267 4.954 1.00 96.06 96 LEU A C 1
ATOM 757 O O . LEU A 1 96 ? -15.070 5.008 4.926 1.00 96.06 96 LEU A O 1
ATOM 761 N N . TYR A 1 97 ? -13.061 4.800 5.906 1.00 94.69 97 TYR A N 1
ATOM 762 C CA . TYR A 1 97 ? -13.544 4.013 7.036 1.00 94.69 97 TYR A CA 1
ATOM 763 C C . TYR A 1 97 ? -14.504 4.801 7.925 1.00 94.69 97 TYR A C 1
ATOM 765 O O . TYR A 1 97 ? -15.569 4.300 8.276 1.00 94.69 97 TYR A O 1
ATOM 773 N N . ARG A 1 98 ? -14.182 6.061 8.229 1.00 94.50 98 ARG A N 1
ATOM 774 C CA . ARG A 1 98 ? -15.050 6.936 9.028 1.00 94.50 98 ARG A CA 1
ATOM 775 C C . ARG A 1 98 ? -16.328 7.352 8.313 1.00 94.50 98 ARG A C 1
ATOM 777 O O . ARG A 1 98 ? -17.334 7.566 8.978 1.00 94.50 98 ARG 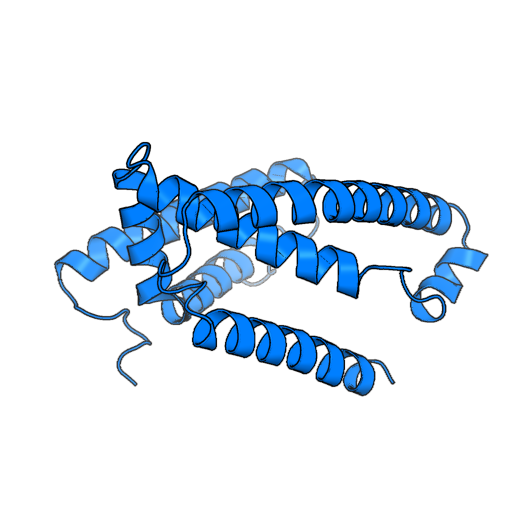A O 1
ATOM 784 N N . SER A 1 99 ? -16.284 7.520 6.994 1.00 94.69 99 SER A N 1
ATOM 785 C CA . SER A 1 99 ? -17.441 7.984 6.228 1.00 94.69 99 SER A CA 1
ATOM 786 C C . SER A 1 99 ? -18.515 6.911 6.067 1.00 94.69 99 SER A C 1
ATOM 788 O O . SER A 1 99 ? -19.666 7.247 5.809 1.00 94.69 99 SER A O 1
ATOM 790 N N . GLY A 1 100 ? -18.154 5.629 6.195 1.00 93.25 100 GLY A N 1
ATOM 791 C CA . GLY A 1 100 ? -19.092 4.517 6.045 1.00 93.25 100 GLY A CA 1
ATOM 792 C C . GLY A 1 100 ? -19.658 4.367 4.629 1.00 93.25 100 GLY A C 1
ATOM 793 O O . GLY A 1 100 ? -20.662 3.688 4.452 1.00 93.25 100 GLY A O 1
ATOM 794 N N . VAL A 1 101 ? -19.034 4.985 3.617 1.00 94.88 101 VAL A N 1
ATOM 795 C CA . VAL A 1 101 ? -19.557 5.021 2.235 1.00 94.88 101 VAL A CA 1
ATOM 796 C C . VAL A 1 101 ? -19.430 3.665 1.530 1.00 94.88 101 VAL A C 1
ATOM 798 O O . VAL A 1 101 ? -20.280 3.305 0.721 1.00 94.88 101 VAL A O 1
ATOM 801 N N . VAL A 1 102 ? -18.384 2.889 1.836 1.00 94.38 102 VAL A N 1
ATOM 802 C CA . VAL A 1 102 ? -18.102 1.587 1.196 1.00 94.38 102 VAL A CA 1
ATOM 803 C C . VAL A 1 102 ? -17.779 0.488 2.224 1.00 94.38 102 VAL A C 1
ATOM 805 O O . VAL A 1 102 ? -16.690 -0.091 2.208 1.00 94.38 102 VAL A O 1
ATOM 808 N N . PRO A 1 103 ? -18.712 0.160 3.139 1.00 93.19 103 PRO A N 1
ATOM 809 C CA . PRO A 1 103 ? -18.440 -0.745 4.257 1.00 93.19 103 PRO A CA 1
ATOM 810 C C . PRO A 1 103 ? -18.140 -2.175 3.791 1.00 93.19 103 PRO A C 1
ATOM 812 O O . PRO A 1 103 ? -17.309 -2.858 4.386 1.00 93.19 103 PRO A O 1
ATOM 815 N N . TRP A 1 104 ? -18.766 -2.616 2.694 1.00 93.62 104 TRP A N 1
ATOM 816 C CA . TRP A 1 104 ? -18.516 -3.931 2.102 1.00 93.62 104 TRP A CA 1
ATOM 817 C C . TRP A 1 104 ? -17.073 -4.060 1.594 1.00 93.62 104 TRP A C 1
ATOM 819 O O . TRP A 1 104 ? -16.430 -5.080 1.836 1.00 93.62 104 TRP A O 1
ATOM 829 N N . LEU A 1 105 ? -16.545 -3.013 0.948 1.00 92.75 105 LEU A N 1
ATOM 830 C CA . LEU A 1 105 ? -15.192 -3.008 0.397 1.00 92.75 105 LEU A CA 1
ATOM 831 C C . LEU A 1 105 ? -14.166 -2.997 1.523 1.00 92.75 105 LEU A C 1
ATOM 833 O O . LEU A 1 105 ? -13.221 -3.774 1.501 1.00 92.75 105 LEU A O 1
ATOM 837 N N . LEU A 1 106 ? -14.377 -2.162 2.540 1.00 94.31 106 LEU A N 1
ATOM 838 C CA . LEU A 1 106 ? -13.490 -2.102 3.699 1.00 94.31 106 LEU A CA 1
ATOM 839 C C . LEU A 1 106 ? -13.483 -3.415 4.481 1.00 94.31 106 LEU A C 1
ATOM 841 O O . LEU A 1 106 ? -12.420 -3.847 4.913 1.00 94.31 106 LEU A O 1
ATOM 845 N N . LYS A 1 107 ? -14.634 -4.088 4.606 1.00 94.25 107 LYS A N 1
ATOM 846 C CA . LYS A 1 107 ? -14.704 -5.437 5.179 1.00 94.25 107 LYS A CA 1
ATOM 847 C C . LYS A 1 107 ? -13.918 -6.446 4.337 1.00 94.25 107 LYS A C 1
ATOM 849 O O . LYS A 1 107 ? -13.158 -7.231 4.891 1.00 94.25 107 LYS A O 1
ATOM 854 N N . ALA A 1 108 ? -14.057 -6.411 3.012 1.00 93.81 108 ALA A N 1
ATOM 855 C CA . ALA A 1 108 ? -13.313 -7.304 2.124 1.00 93.81 108 ALA A CA 1
ATOM 856 C C . ALA A 1 108 ? -11.793 -7.058 2.193 1.00 93.81 108 ALA A C 1
ATOM 858 O O . ALA A 1 108 ? -11.018 -8.006 2.300 1.00 93.81 108 ALA A O 1
ATOM 859 N N . LEU A 1 109 ? -11.362 -5.794 2.214 1.00 94.38 109 LEU A N 1
ATOM 860 C CA . LEU A 1 109 ? -9.956 -5.424 2.395 1.00 94.38 109 LEU A CA 1
ATOM 861 C C . LEU A 1 109 ? -9.430 -5.817 3.781 1.00 94.38 109 LEU A C 1
ATOM 863 O O . LEU A 1 109 ? -8.292 -6.267 3.890 1.00 94.38 109 LEU A O 1
ATOM 867 N N . ALA A 1 110 ? -10.249 -5.704 4.830 1.00 94.94 110 ALA A N 1
ATOM 868 C CA . ALA A 1 110 ? -9.890 -6.161 6.170 1.00 94.94 110 ALA A CA 1
ATOM 869 C C . ALA A 1 110 ? -9.678 -7.682 6.214 1.00 94.94 110 ALA A C 1
ATOM 871 O O . ALA A 1 110 ? -8.711 -8.134 6.820 1.00 94.94 110 ALA A O 1
ATOM 872 N N . ASN A 1 111 ? -10.523 -8.460 5.529 1.00 96.56 111 ASN A N 1
ATOM 873 C CA . ASN A 1 111 ? -10.347 -9.908 5.399 1.00 96.56 111 ASN A CA 1
ATOM 874 C C . ASN A 1 111 ? -9.019 -10.253 4.707 1.00 96.56 111 ASN A C 1
ATOM 876 O O . ASN A 1 111 ? -8.266 -11.091 5.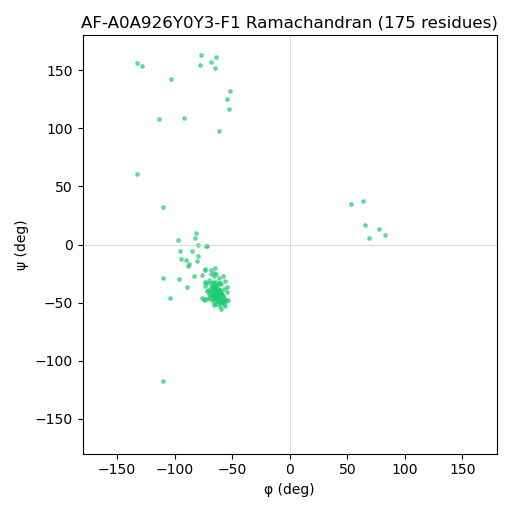194 1.00 96.56 111 ASN A O 1
ATOM 880 N N . VAL A 1 112 ? -8.697 -9.564 3.607 1.00 96.88 112 VAL A N 1
ATOM 881 C CA . VAL A 1 112 ? -7.411 -9.740 2.908 1.00 96.88 112 VAL A CA 1
ATOM 882 C C . VAL A 1 112 ? -6.230 -9.373 3.811 1.00 96.88 112 VAL A C 1
ATOM 884 O O . VAL A 1 112 ? -5.225 -10.080 3.822 1.00 96.88 112 VAL A O 1
ATOM 887 N N . GLY A 1 113 ? -6.358 -8.301 4.599 1.00 94.75 113 GLY A N 1
ATOM 888 C CA . GLY A 1 113 ? -5.333 -7.861 5.547 1.00 94.75 113 GLY A CA 1
ATOM 889 C C . GLY A 1 113 ? -5.097 -8.833 6.708 1.00 94.75 113 GLY A C 1
ATOM 890 O O . GLY A 1 113 ? -3.955 -9.005 7.122 1.00 94.75 113 GLY A O 1
ATOM 891 N N . GLN A 1 114 ? -6.139 -9.507 7.205 1.00 95.44 114 GLN A N 1
ATOM 892 C CA . GLN A 1 114 ? -6.005 -10.556 8.231 1.00 95.44 114 GLN A CA 1
ATOM 893 C C . GLN A 1 114 ? -5.249 -11.789 7.722 1.00 95.44 114 GLN A C 1
ATOM 895 O O . GLN A 1 114 ? -4.648 -12.510 8.512 1.00 95.44 114 GLN A O 1
ATOM 900 N N . MET A 1 115 ? -5.263 -12.013 6.407 1.00 97.00 115 MET A N 1
ATOM 901 C CA . MET A 1 115 ? -4.589 -13.124 5.736 1.00 97.00 115 MET A CA 1
ATOM 902 C C . MET A 1 115 ? -3.387 -12.645 4.909 1.00 97.00 115 MET A C 1
ATOM 904 O O . MET A 1 115 ? -3.118 -13.175 3.833 1.00 97.00 115 MET A O 1
ATOM 908 N N . ALA A 1 116 ? -2.700 -11.583 5.346 1.00 95.81 116 ALA A N 1
ATOM 909 C CA . ALA A 1 116 ? -1.674 -10.921 4.541 1.00 95.81 116 ALA A CA 1
ATOM 910 C C . ALA A 1 116 ? -0.540 -11.863 4.100 1.00 95.81 116 ALA A C 1
ATOM 912 O O . ALA A 1 116 ? -0.077 -11.762 2.962 1.00 95.81 116 ALA A O 1
ATOM 913 N N . PHE A 1 117 ? -0.104 -12.788 4.962 1.00 96.31 117 PHE A N 1
ATOM 914 C CA . PHE A 1 117 ? 0.990 -13.704 4.636 1.00 96.31 117 PHE A CA 1
ATOM 915 C C . PHE A 1 117 ? 0.523 -14.813 3.688 1.00 96.31 117 PHE A C 1
ATOM 917 O O . PHE A 1 117 ? 1.151 -15.054 2.656 1.00 96.31 117 PHE A O 1
ATOM 924 N N . SER A 1 118 ? -0.629 -15.417 3.969 1.00 97.00 118 SER A N 1
ATOM 925 C CA . SER A 1 118 ? -1.264 -16.397 3.089 1.00 97.00 118 SER A CA 1
ATOM 926 C C . SER A 1 118 ? -1.553 -15.823 1.704 1.00 97.00 118 SER A C 1
ATOM 928 O O . SER A 1 118 ? -1.245 -16.459 0.698 1.00 97.00 118 SER A O 1
ATOM 930 N N . ASN A 1 119 ? -2.075 -14.598 1.634 1.00 97.44 119 ASN A N 1
ATOM 931 C CA . ASN A 1 119 ? -2.364 -13.913 0.376 1.00 97.44 119 ASN A CA 1
ATOM 932 C C . ASN A 1 119 ? -1.092 -13.553 -0.395 1.00 97.44 119 ASN A C 1
ATOM 934 O O . ASN A 1 119 ? -1.067 -13.664 -1.619 1.00 97.44 119 ASN A O 1
ATOM 938 N N . TYR A 1 120 ? -0.010 -13.186 0.295 1.00 96.75 120 TYR A N 1
ATOM 939 C CA . TYR A 1 120 ? 1.286 -12.969 -0.348 1.00 96.75 120 TYR A CA 1
ATOM 940 C C . TYR A 1 120 ? 1.805 -14.245 -1.032 1.00 96.75 120 TYR A C 1
ATOM 942 O O . TYR A 1 120 ? 2.243 -14.203 -2.188 1.00 96.75 120 TYR A O 1
ATOM 950 N N . ILE A 1 121 ? 1.710 -15.393 -0.354 1.00 97.75 121 ILE A N 1
ATOM 951 C CA . ILE A 1 121 ? 2.098 -16.687 -0.930 1.00 97.75 121 ILE A CA 1
ATOM 952 C C . ILE A 1 121 ? 1.155 -17.084 -2.067 1.00 97.75 121 ILE A C 1
ATOM 954 O O . ILE A 1 121 ? 1.628 -17.459 -3.138 1.00 97.75 121 ILE A O 1
ATOM 958 N N . LEU A 1 122 ? -0.158 -16.936 -1.889 1.00 97.50 122 LEU A N 1
ATOM 959 C CA . LEU A 1 122 ? -1.154 -17.207 -2.926 1.00 97.50 122 LEU A CA 1
ATOM 960 C C . LEU A 1 122 ? -0.894 -16.375 -4.187 1.00 97.50 122 LEU A C 1
ATOM 962 O O . LEU A 1 122 ? -0.818 -16.923 -5.283 1.00 97.50 122 LEU A O 1
ATOM 966 N N . GLN A 1 123 ? -0.682 -15.067 -4.035 1.00 97.25 123 GLN A N 1
ATOM 967 C CA . GLN A 1 123 ? -0.322 -14.177 -5.135 1.00 97.25 123 GLN A CA 1
ATOM 968 C C . GLN A 1 123 ? 0.983 -14.612 -5.807 1.00 97.25 123 GLN A C 1
ATOM 970 O O . GLN A 1 123 ? 1.061 -14.622 -7.036 1.00 97.25 123 GLN A O 1
ATOM 975 N N . THR A 1 124 ? 1.997 -14.988 -5.026 1.00 97.31 124 THR A N 1
ATOM 976 C CA . THR A 1 124 ? 3.267 -15.490 -5.563 1.00 97.31 124 THR A CA 1
ATOM 977 C C . THR A 1 124 ? 3.042 -16.751 -6.395 1.00 97.31 124 THR A C 1
ATOM 979 O O . THR A 1 124 ? 3.525 -16.832 -7.523 1.00 97.31 124 THR A O 1
ATOM 982 N N . LEU A 1 125 ? 2.251 -17.706 -5.909 1.00 97.44 125 LEU A N 1
ATOM 983 C CA . LEU A 1 125 ? 1.893 -18.908 -6.661 1.00 97.44 125 LEU A CA 1
ATOM 984 C C . LEU A 1 125 ? 1.143 -18.558 -7.953 1.00 97.44 125 LEU A C 1
ATOM 986 O O . LEU A 1 125 ? 1.558 -18.993 -9.023 1.00 97.44 125 LEU A O 1
ATOM 990 N N . CYS A 1 126 ? 0.108 -17.715 -7.886 1.00 97.25 126 CYS A N 1
ATOM 991 C CA . CYS A 1 126 ? -0.646 -17.276 -9.062 1.00 97.25 126 CYS A CA 1
ATOM 992 C C . CYS A 1 126 ? 0.258 -16.623 -10.117 1.00 97.25 126 CYS A C 1
ATOM 994 O O . CYS A 1 126 ? 0.249 -17.028 -11.279 1.00 97.25 126 CYS A O 1
ATOM 996 N N . CYS A 1 127 ? 1.060 -15.631 -9.726 1.00 96.88 127 CYS A N 1
ATOM 997 C CA . CYS A 1 127 ? 1.922 -14.898 -10.650 1.00 96.88 127 CYS A CA 1
ATOM 998 C C . CYS A 1 127 ? 3.020 -15.789 -11.230 1.00 96.88 127 CYS A C 1
ATOM 1000 O O . CYS A 1 127 ? 3.294 -15.732 -12.427 1.00 96.88 127 CYS A O 1
ATOM 1002 N N . THR A 1 128 ? 3.651 -16.621 -10.406 1.00 96.94 128 THR A N 1
ATOM 1003 C CA . THR A 1 128 ? 4.750 -17.467 -10.872 1.00 96.94 128 THR A CA 1
ATOM 1004 C C . THR A 1 128 ? 4.260 -18.594 -11.780 1.00 96.94 128 THR A C 1
ATOM 1006 O O . THR A 1 128 ? 4.878 -18.830 -12.813 1.00 96.94 128 THR A O 1
ATOM 1009 N N . LEU A 1 129 ? 3.109 -19.213 -11.492 1.00 97.31 129 LEU A N 1
ATOM 1010 C CA . LEU A 1 129 ? 2.463 -20.161 -12.405 1.00 97.31 129 LEU A CA 1
ATOM 1011 C C . LEU A 1 129 ? 2.001 -19.486 -13.701 1.00 97.31 129 LEU A C 1
ATOM 1013 O O . LEU A 1 129 ? 2.053 -20.094 -14.763 1.00 97.31 129 LEU A O 1
ATOM 1017 N N . PHE A 1 130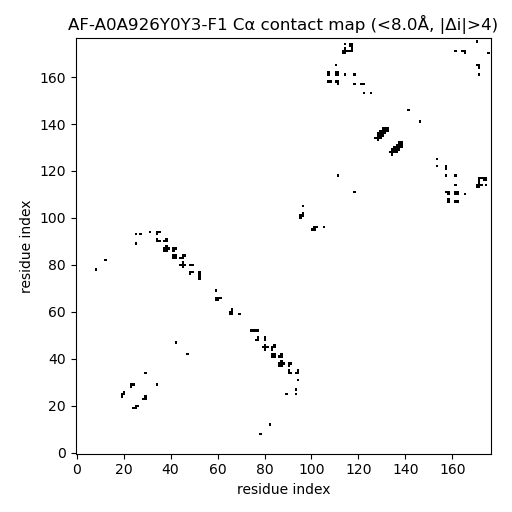 ? 1.560 -18.232 -13.657 1.00 97.56 130 PHE A N 1
ATOM 1018 C CA . PHE A 1 130 ? 1.111 -17.541 -14.863 1.00 97.56 130 PHE A CA 1
ATOM 1019 C C . PHE A 1 130 ? 2.283 -17.117 -15.767 1.00 97.56 130 PHE A C 1
ATOM 1021 O O . PHE A 1 130 ? 2.272 -17.355 -16.976 1.00 97.56 130 PHE A O 1
ATOM 1028 N N . PHE A 1 131 ? 3.321 -16.500 -15.200 1.00 97.56 131 PHE A N 1
ATOM 1029 C CA . PHE A 1 131 ? 4.401 -15.911 -15.991 1.00 97.56 131 PHE A CA 1
ATOM 1030 C C . PHE A 1 131 ? 5.552 -16.876 -16.290 1.00 97.56 131 PHE A C 1
ATOM 1032 O O . PHE A 1 131 ? 6.096 -16.817 -17.394 1.00 97.56 131 PHE A O 1
ATOM 1039 N N . ASN A 1 132 ? 5.933 -17.763 -15.366 1.00 95.06 132 ASN A N 1
ATOM 1040 C CA . ASN A 1 132 ? 7.139 -18.578 -15.538 1.00 95.06 132 ASN A CA 1
ATOM 1041 C C . ASN A 1 132 ? 6.923 -19.756 -16.496 1.00 95.06 132 ASN A C 1
ATOM 1043 O O . ASN A 1 132 ? 5.816 -20.272 -16.651 1.00 95.06 132 ASN A O 1
ATOM 1047 N N . GLY A 1 133 ? 8.016 -20.211 -17.117 1.00 91.62 133 GLY A N 1
ATOM 1048 C CA . GLY A 1 133 ? 8.002 -21.275 -18.129 1.00 91.62 133 GLY A CA 1
ATOM 1049 C C . GLY A 1 133 ? 7.568 -22.655 -17.627 1.00 91.62 133 GLY A C 1
ATOM 1050 O O . GLY A 1 133 ? 7.140 -23.469 -18.434 1.00 91.62 133 GLY A O 1
ATOM 1051 N N . TYR A 1 134 ? 7.631 -22.917 -16.318 1.00 94.44 134 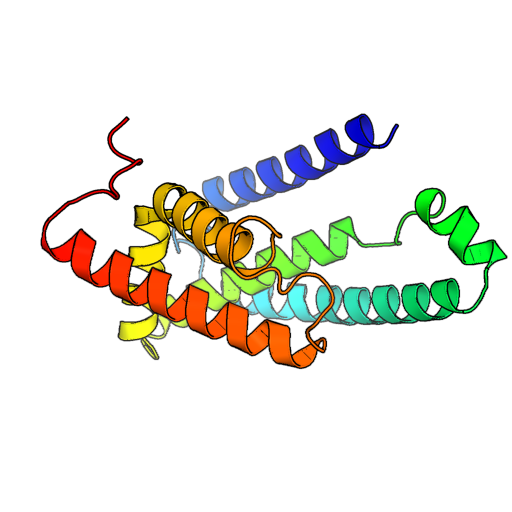TYR A N 1
ATOM 1052 C CA . TYR A 1 134 ? 7.095 -24.152 -15.729 1.00 94.44 134 TYR A CA 1
ATOM 1053 C C . TYR A 1 134 ? 5.570 -24.125 -15.533 1.00 94.44 134 TYR A C 1
ATOM 1055 O O . TYR A 1 134 ? 4.985 -25.144 -15.179 1.00 94.44 134 TYR A O 1
ATOM 1063 N N . GLY A 1 135 ? 4.934 -22.964 -15.705 1.00 94.88 135 GLY A N 1
ATOM 1064 C CA . GLY A 1 135 ? 3.486 -22.810 -15.679 1.00 94.88 135 GLY A CA 1
ATOM 1065 C C . GLY A 1 135 ? 2.952 -22.487 -17.074 1.00 94.88 135 GLY A C 1
ATOM 1066 O O . GLY A 1 135 ? 3.097 -23.286 -17.992 1.00 94.88 135 GLY A O 1
ATOM 1067 N N . LEU A 1 136 ? 2.337 -21.316 -17.253 1.00 95.75 136 LEU A N 1
ATOM 1068 C CA . LEU A 1 136 ? 1.762 -20.886 -18.534 1.00 95.75 136 LEU A CA 1
ATOM 1069 C C . LEU A 1 136 ? 2.752 -20.113 -19.425 1.00 95.75 136 LEU A C 1
ATOM 1071 O O . LEU A 1 136 ? 2.491 -19.910 -20.611 1.00 95.75 136 LEU A O 1
ATOM 1075 N N . GLY A 1 137 ? 3.890 -19.670 -18.880 1.00 96.19 137 GLY A N 1
ATOM 1076 C CA . GLY A 1 137 ? 4.963 -19.052 -19.660 1.00 96.19 137 GLY A CA 1
ATOM 1077 C C . GLY A 1 137 ? 4.583 -17.730 -20.337 1.00 96.19 137 GLY A C 1
ATOM 1078 O O . GLY A 1 137 ? 4.999 -17.495 -21.474 1.00 96.19 137 GLY A O 1
ATOM 1079 N N . TYR A 1 138 ? 3.782 -16.875 -19.689 1.00 96.50 138 TYR A N 1
ATOM 1080 C CA . TYR A 1 138 ? 3.381 -15.561 -20.225 1.00 96.50 138 TYR A CA 1
ATOM 1081 C C . TYR A 1 138 ? 4.407 -14.434 -20.025 1.00 96.50 138 TYR A C 1
ATOM 1083 O O . TYR A 1 138 ? 4.127 -13.279 -20.361 1.00 96.50 138 TYR A O 1
ATOM 1091 N N . TYR A 1 139 ? 5.597 -14.730 -19.497 1.00 95.38 139 TYR A N 1
ATOM 1092 C CA . TYR A 1 139 ? 6.647 -13.731 -19.306 1.00 95.38 139 TYR A CA 1
ATOM 1093 C C . TYR A 1 139 ? 6.971 -12.980 -20.609 1.00 95.38 139 TYR A C 1
ATOM 1095 O O . TYR A 1 139 ? 7.262 -13.591 -21.636 1.00 95.38 139 TYR A O 1
ATOM 1103 N N . GLY A 1 140 ? 6.893 -11.647 -20.566 1.00 94.94 140 GLY A N 1
ATOM 1104 C CA . GLY A 1 140 ? 7.187 -10.770 -21.707 1.00 94.94 140 GLY A CA 1
ATOM 110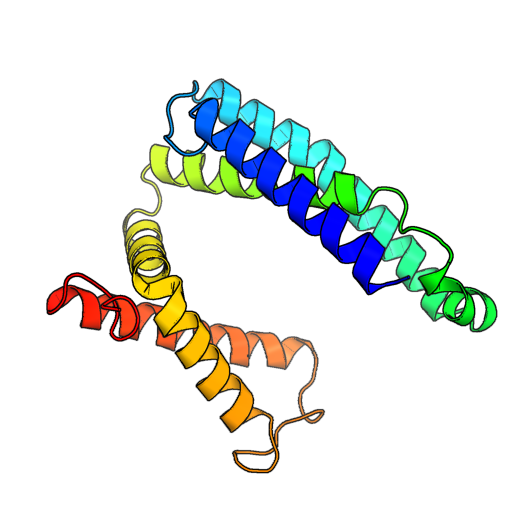5 C C . GLY A 1 140 ? 6.190 -10.829 -22.873 1.00 94.94 140 GLY A C 1
ATOM 1106 O O . GLY A 1 140 ? 6.436 -10.192 -23.891 1.00 94.94 140 GLY A O 1
ATOM 1107 N N . LYS A 1 141 ? 5.075 -11.568 -22.755 1.00 95.88 141 LYS A N 1
ATOM 1108 C CA . LYS A 1 141 ? 4.087 -11.738 -23.842 1.00 95.88 141 LYS A CA 1
ATOM 1109 C C . LYS A 1 141 ? 2.914 -10.758 -23.792 1.00 95.88 141 LYS A C 1
ATOM 1111 O O . LYS A 1 141 ? 2.145 -10.689 -24.745 1.00 95.88 141 LYS A O 1
ATOM 1116 N N . LEU A 1 142 ? 2.742 -10.047 -22.680 1.00 96.50 142 LEU A N 1
ATOM 1117 C CA . LEU A 1 142 ? 1.612 -9.150 -22.456 1.00 96.50 142 LEU A CA 1
ATOM 1118 C C . LEU A 1 142 ? 2.013 -7.685 -22.628 1.00 96.50 142 LEU A C 1
ATOM 1120 O O . LEU A 1 142 ? 3.084 -7.264 -22.191 1.00 96.50 142 LEU A O 1
ATOM 1124 N N . ALA A 1 143 ? 1.111 -6.896 -23.206 1.00 96.38 143 ALA A N 1
ATOM 1125 C CA . ALA A 1 143 ? 1.218 -5.444 -23.200 1.00 96.38 143 ALA A CA 1
ATOM 1126 C C . ALA A 1 143 ? 1.012 -4.890 -21.780 1.00 96.38 143 ALA A C 1
ATOM 1128 O O . ALA A 1 143 ? 0.327 -5.491 -20.952 1.00 96.38 143 ALA A O 1
ATOM 1129 N N . TYR A 1 144 ? 1.533 -3.689 -21.517 1.00 92.69 144 TYR A N 1
ATOM 1130 C CA . TYR A 1 144 ? 1.496 -3.072 -20.184 1.00 92.69 144 TYR A CA 1
ATOM 1131 C C . TYR A 1 144 ? 0.082 -2.985 -19.588 1.00 92.69 144 TYR A C 1
ATOM 1133 O O . TYR A 1 144 ? -0.116 -3.273 -18.412 1.00 92.69 144 TYR A O 1
ATOM 1141 N N . HIS A 1 145 ? -0.924 -2.645 -20.401 1.00 96.00 145 HIS A N 1
ATOM 1142 C CA . HIS A 1 145 ? -2.304 -2.551 -19.924 1.00 96.00 145 HIS A CA 1
ATOM 1143 C C . HIS A 1 145 ? -2.920 -3.924 -19.596 1.00 96.00 145 HIS A C 1
ATOM 1145 O O . HIS A 1 145 ? -3.744 -4.026 -18.691 1.00 96.00 145 HIS A O 1
ATOM 1151 N N . GLN A 1 146 ? -2.498 -4.990 -20.288 1.00 97.06 146 GLN A N 1
ATOM 1152 C CA . GLN A 1 146 ? -2.993 -6.351 -20.059 1.00 97.06 146 GLN A CA 1
ATOM 1153 C C . GLN A 1 146 ? -2.540 -6.899 -18.702 1.00 97.06 146 GLN A C 1
ATOM 1155 O O . GLN A 1 146 ? -3.228 -7.729 -18.110 1.00 97.06 146 GLN A O 1
ATOM 1160 N N . LEU A 1 147 ? -1.425 -6.393 -18.162 1.00 96.75 147 LEU A N 1
ATOM 1161 C CA . LEU A 1 147 ? -0.978 -6.726 -16.810 1.00 96.75 147 LEU A CA 1
ATOM 1162 C C . LEU A 1 147 ? -2.013 -6.319 -15.752 1.00 96.75 147 LEU A C 1
ATOM 1164 O O . LEU A 1 147 ? -2.188 -7.044 -14.775 1.00 96.75 147 LEU A O 1
ATOM 1168 N N . TYR A 1 148 ? -2.762 -5.228 -15.957 1.00 97.12 148 TYR A N 1
ATOM 1169 C CA . TYR A 1 148 ? -3.825 -4.836 -15.025 1.00 97.12 148 TYR A CA 1
ATOM 1170 C C . TYR A 1 148 ? -4.979 -5.843 -14.988 1.00 97.12 148 TYR A C 1
ATOM 1172 O O . TYR A 1 148 ? -5.610 -5.989 -13.943 1.00 97.12 148 TYR A O 1
ATOM 1180 N N . TYR A 1 149 ? -5.230 -6.587 -16.071 1.00 97.38 149 TYR A N 1
ATOM 1181 C CA . TYR A 1 149 ? -6.211 -7.675 -16.056 1.00 97.38 149 TYR A CA 1
ATOM 1182 C C . TYR A 1 149 ? -5.733 -8.838 -15.186 1.00 97.38 149 TYR A C 1
ATOM 1184 O O . TYR A 1 149 ? -6.512 -9.370 -14.400 1.00 97.38 149 TYR A O 1
ATOM 1192 N N . VAL A 1 150 ? -4.442 -9.179 -15.253 1.00 97.19 150 VAL A N 1
ATOM 1193 C CA . VAL A 1 150 ? -3.841 -10.186 -14.364 1.00 97.19 150 VAL A CA 1
ATOM 1194 C C . VAL A 1 150 ? -3.956 -9.740 -12.906 1.00 97.19 150 VAL A C 1
ATOM 1196 O O . VAL A 1 150 ? -4.399 -10.513 -12.061 1.00 97.19 150 VAL A O 1
ATOM 1199 N N . VAL A 1 151 ? -3.638 -8.473 -12.613 1.00 97.19 151 VAL A N 1
ATOM 1200 C CA . VAL A 1 151 ? -3.799 -7.890 -11.271 1.00 97.19 151 VAL A CA 1
ATOM 1201 C C . VAL A 1 151 ? -5.251 -7.992 -10.800 1.00 97.19 151 VAL A C 1
ATOM 1203 O O . VAL A 1 151 ? -5.486 -8.442 -9.682 1.00 97.19 151 VAL A O 1
ATOM 1206 N N . ALA A 1 152 ? -6.224 -7.633 -11.641 1.00 97.75 152 ALA A N 1
ATOM 1207 C CA . ALA A 1 152 ? -7.641 -7.723 -11.298 1.00 97.75 152 ALA A CA 1
ATOM 1208 C C . ALA A 1 152 ? -8.061 -9.163 -10.959 1.00 97.75 152 ALA A C 1
ATOM 1210 O O . ALA A 1 152 ? -8.723 -9.382 -9.946 1.00 97.75 152 ALA A O 1
ATOM 1211 N N . VAL A 1 153 ? -7.625 -10.150 -11.748 1.00 97.75 153 VAL A N 1
ATOM 1212 C CA . VAL A 1 153 ? -7.899 -11.574 -11.490 1.00 97.75 153 VAL A CA 1
ATOM 1213 C C . VAL A 1 153 ? -7.283 -12.028 -10.167 1.00 97.75 153 VAL A C 1
ATOM 1215 O O . VAL A 1 153 ? -7.971 -12.637 -9.350 1.00 97.75 153 VAL A O 1
ATOM 1218 N N . VAL A 1 154 ? -6.017 -11.691 -9.909 1.00 97.75 154 VAL A N 1
ATOM 1219 C CA . VAL A 1 154 ? -5.352 -12.031 -8.642 1.00 97.75 154 VAL A CA 1
ATOM 1220 C C . VAL A 1 154 ? -6.061 -11.378 -7.452 1.00 97.75 154 VAL A C 1
ATOM 1222 O O . VAL A 1 154 ? -6.235 -12.018 -6.416 1.00 97.75 154 VAL A O 1
ATOM 1225 N N . TRP A 1 155 ? -6.522 -10.134 -7.579 1.00 97.25 155 TRP A N 1
ATOM 1226 C CA . TRP A 1 155 ? -7.294 -9.471 -6.526 1.00 97.25 155 TRP A CA 1
ATOM 1227 C C . TRP A 1 155 ? -8.641 -10.142 -6.272 1.00 97.25 155 TRP A C 1
ATOM 1229 O O . TRP A 1 155 ? -8.993 -10.334 -5.112 1.00 97.25 155 TRP A O 1
ATOM 1239 N N . ILE A 1 156 ? -9.369 -10.540 -7.319 1.00 97.50 156 ILE A N 1
ATOM 1240 C CA . ILE A 1 156 ? -10.622 -11.295 -7.174 1.00 97.50 156 ILE A CA 1
ATOM 1241 C C . ILE A 1 156 ? -10.362 -12.587 -6.396 1.00 97.50 156 ILE A C 1
ATOM 1243 O O . ILE A 1 156 ? -11.062 -12.859 -5.425 1.00 97.50 156 ILE A O 1
ATOM 1247 N N . ILE A 1 157 ? -9.314 -13.332 -6.759 1.00 97.62 157 ILE A N 1
ATOM 1248 C CA . ILE A 1 157 ? -8.921 -14.557 -6.054 1.00 97.62 157 ILE A CA 1
ATOM 1249 C C . ILE A 1 157 ? -8.648 -14.267 -4.573 1.00 97.62 157 ILE A C 1
ATOM 1251 O O . ILE A 1 157 ? -9.244 -14.919 -3.721 1.00 97.62 157 ILE A O 1
ATOM 1255 N N . ASN A 1 158 ? -7.816 -13.270 -4.250 1.00 97.56 158 ASN A N 1
ATOM 1256 C CA . ASN A 1 158 ? -7.489 -12.926 -2.860 1.00 97.56 158 ASN A CA 1
ATOM 1257 C C . ASN A 1 158 ? -8.723 -12.487 -2.059 1.00 97.56 158 ASN A C 1
ATOM 1259 O O . ASN A 1 158 ? -8.910 -12.934 -0.928 1.00 97.56 158 ASN A O 1
ATOM 1263 N N . LEU A 1 159 ? -9.577 -11.636 -2.635 1.00 96.69 159 LEU A N 1
ATOM 1264 C CA . LEU A 1 159 ? -10.789 -11.133 -1.984 1.00 96.69 159 LEU A CA 1
ATOM 1265 C C . LEU A 1 159 ? -11.780 -12.265 -1.706 1.00 96.69 159 LEU A C 1
ATOM 1267 O O . LEU A 1 159 ? -12.281 -12.381 -0.588 1.00 96.69 159 LEU A O 1
ATOM 1271 N N . THR A 1 160 ? -12.047 -13.111 -2.703 1.00 96.56 160 THR A N 1
ATOM 1272 C CA . THR A 1 160 ? -12.977 -14.236 -2.573 1.00 96.56 160 THR A CA 1
ATOM 1273 C C . THR A 1 160 ? -12.430 -15.295 -1.624 1.00 96.56 160 THR A C 1
ATOM 1275 O O . THR A 1 160 ? -13.142 -15.707 -0.710 1.00 96.56 160 THR A O 1
ATOM 1278 N N . PHE A 1 161 ? -11.166 -15.696 -1.783 1.00 97.00 161 PHE A N 1
ATOM 1279 C CA . PHE A 1 161 ? -10.525 -16.679 -0.912 1.00 97.00 161 PHE A CA 1
ATOM 1280 C C . PHE A 1 161 ? -10.517 -16.212 0.544 1.00 97.00 161 PHE A C 1
ATOM 1282 O O . PHE A 1 161 ? -10.996 -16.936 1.413 1.00 97.00 161 PHE A O 1
ATOM 1289 N N . SER A 1 162 ? -10.075 -14.977 0.805 1.00 97.38 162 SER A N 1
ATOM 1290 C CA . SER A 1 162 ? -10.027 -14.432 2.167 1.00 97.38 162 SER A CA 1
ATOM 1291 C C . SER A 1 162 ? -11.416 -14.329 2.794 1.00 97.38 162 SER A C 1
ATOM 1293 O O . SER A 1 162 ? -11.598 -14.625 3.972 1.00 97.38 162 SER A O 1
ATOM 1295 N N . ALA A 1 163 ? -12.421 -13.921 2.012 1.00 95.81 163 ALA A N 1
ATOM 1296 C CA . ALA A 1 163 ? -13.786 -13.798 2.505 1.00 95.81 163 ALA A CA 1
ATOM 1297 C C . ALA A 1 163 ? -14.433 -15.148 2.827 1.00 95.81 163 ALA A C 1
ATOM 1299 O O . ALA A 1 163 ? -15.179 -15.217 3.798 1.00 95.81 163 ALA A O 1
ATOM 1300 N N . ILE A 1 164 ? -14.174 -16.190 2.033 1.00 96.25 164 ILE A N 1
ATOM 1301 C CA . ILE A 1 164 ? -14.692 -17.541 2.286 1.00 96.25 164 ILE A CA 1
ATOM 1302 C C . ILE A 1 164 ? -13.947 -18.173 3.461 1.00 96.25 164 ILE A C 1
ATOM 1304 O O . ILE A 1 164 ? -14.576 -18.696 4.372 1.00 96.25 164 ILE A O 1
ATOM 1308 N N . TRP A 1 165 ? -12.616 -18.096 3.476 1.00 97.06 165 TRP A N 1
ATOM 1309 C CA . TRP A 1 165 ? -11.796 -18.725 4.508 1.00 97.06 165 TRP A CA 1
ATOM 1310 C C . TRP A 1 165 ? -12.145 -18.221 5.912 1.00 97.06 165 TRP A C 1
ATOM 1312 O O . TRP A 1 165 ? -12.384 -19.019 6.820 1.00 97.06 165 TRP A O 1
ATOM 1322 N N . LEU A 1 166 ? -12.270 -16.901 6.075 1.00 96.38 166 LEU A N 1
ATOM 1323 C CA . LEU A 1 166 ? -12.580 -16.284 7.368 1.00 96.38 166 LEU A CA 1
ATOM 1324 C C . LEU A 1 166 ? -14.036 -16.478 7.831 1.00 96.38 166 LEU A C 1
ATOM 1326 O O . LEU A 1 166 ? -14.396 -16.037 8.920 1.00 96.38 166 LEU A O 1
ATOM 1330 N N . GLN A 1 167 ? -14.889 -17.142 7.041 1.00 95.31 167 GLN A N 1
ATOM 1331 C CA . GLN A 1 167 ? -16.185 -17.626 7.536 1.00 95.31 167 GLN A CA 1
ATOM 1332 C C . GLN A 1 167 ? -16.032 -18.874 8.409 1.00 95.31 167 GLN A C 1
ATOM 1334 O O . GLN A 1 167 ? -16.881 -19.119 9.264 1.00 95.31 167 GLN A O 1
ATOM 1339 N N . PHE A 1 168 ? -14.965 -19.649 8.201 1.00 95.94 168 PHE A N 1
ATOM 1340 C CA . PHE A 1 168 ? -14.732 -20.924 8.881 1.00 95.94 168 PHE A CA 1
ATOM 1341 C C . PHE A 1 168 ? -13.573 -20.859 9.884 1.00 95.94 168 PHE A C 1
ATOM 1343 O O . PHE A 1 168 ? -13.588 -21.584 10.876 1.00 95.94 168 PHE A O 1
ATOM 1350 N N . TYR A 1 169 ? -12.588 -19.985 9.655 1.00 95.00 169 TYR A N 1
ATOM 1351 C CA . TYR A 1 169 ? -11.362 -19.887 10.452 1.00 95.00 169 TYR A CA 1
ATOM 1352 C C . TYR A 1 169 ? -11.092 -18.451 10.917 1.00 95.00 169 TYR A C 1
ATOM 1354 O O . TYR A 1 169 ? -11.503 -17.495 10.270 1.00 95.00 169 TYR A O 1
ATOM 1362 N N . GLN A 1 170 ? -10.376 -18.284 12.034 1.00 92.00 170 GLN A N 1
ATOM 1363 C CA . GLN A 1 170 ? -10.054 -16.954 12.584 1.00 92.00 170 GLN A CA 1
ATOM 1364 C C . GLN A 1 170 ? -8.824 -16.300 11.938 1.00 92.00 170 GLN A C 1
ATOM 1366 O O . GLN A 1 170 ? -8.728 -15.078 11.902 1.00 92.00 170 GLN A O 1
ATOM 1371 N N . PHE A 1 171 ? -7.899 -17.111 11.426 1.00 93.38 171 PHE A N 1
ATOM 1372 C CA . PHE A 1 171 ? -6.654 -16.672 10.798 1.00 93.38 171 PHE A CA 1
ATOM 1373 C C . PHE A 1 171 ? -6.454 -17.404 9.476 1.00 93.38 171 PHE A C 1
ATOM 1375 O O . PHE A 1 171 ? -6.994 -18.501 9.279 1.00 93.38 171 PHE A O 1
ATOM 1382 N N . GLY A 1 172 ? -5.678 -16.810 8.570 1.00 93.81 172 GLY A N 1
ATOM 1383 C CA . GLY A 1 172 ? -5.319 -17.467 7.317 1.00 93.81 172 GLY A CA 1
ATOM 1384 C C . GLY A 1 172 ? -4.470 -18.728 7.543 1.00 93.81 172 GLY A C 1
ATOM 1385 O O . GLY A 1 172 ? -3.908 -18.897 8.623 1.00 93.81 172 GLY A O 1
ATOM 1386 N N . PRO A 1 173 ? -4.385 -19.638 6.557 1.00 93.62 173 PRO A N 1
ATOM 1387 C CA . PRO A 1 173 ? -3.737 -20.941 6.722 1.00 93.62 173 PRO A CA 1
ATOM 1388 C C . PRO A 1 173 ? -2.291 -20.880 7.231 1.00 93.62 173 PRO A C 1
ATOM 1390 O O . PRO A 1 173 ? -1.872 -21.751 7.987 1.00 93.62 173 PRO A O 1
ATOM 1393 N N . LEU A 1 174 ? -1.527 -19.872 6.806 1.00 95.00 174 LEU A N 1
ATOM 1394 C CA . LEU A 1 174 ? -0.110 -19.719 7.141 1.00 95.00 174 LEU A CA 1
ATOM 1395 C C . LEU A 1 174 ? 0.134 -18.798 8.343 1.00 95.00 174 LEU A C 1
ATOM 1397 O O . LEU A 1 174 ? 1.266 -18.664 8.793 1.00 95.00 174 LEU A O 1
ATOM 1401 N N . GLU A 1 175 ? -0.911 -18.163 8.861 1.00 92.75 175 GLU A N 1
ATOM 1402 C CA . GLU A 1 175 ? -0.858 -17.247 9.996 1.00 92.75 175 GLU A CA 1
ATOM 1403 C C . GLU A 1 175 ? -0.936 -17.971 11.354 1.00 92.75 175 GLU A C 1
ATOM 1405 O O . GLU A 1 175 ? -0.781 -17.326 12.384 1.00 92.75 175 GLU A O 1
ATOM 1410 N N . TRP A 1 176 ? -1.161 -19.292 11.374 1.00 81.69 176 TRP A N 1
ATOM 1411 C CA . TRP A 1 176 ? -1.267 -20.115 12.595 1.00 81.69 176 TRP A CA 1
ATOM 1412 C C . TRP A 1 176 ? 0.080 -20.502 13.235 1.00 81.69 176 TRP A C 1
ATOM 1414 O O . TRP A 1 176 ? 0.082 -21.239 14.222 1.00 81.69 176 TRP A O 1
ATOM 1424 N N . ALA A 1 177 ? 1.200 -20.075 12.647 1.00 64.38 177 ALA A N 1
ATOM 1425 C CA . ALA A 1 177 ? 2.552 -20.428 13.084 1.00 64.38 177 ALA A CA 1
ATOM 1426 C C . ALA A 1 177 ? 3.032 -19.624 14.302 1.00 64.38 177 ALA A C 1
ATOM 1428 O O . ALA A 1 177 ? 2.686 -18.425 14.407 1.00 64.38 177 ALA A O 1
#

Organism: NCBI:txid2771354

InterPro domains:
  IPR007349 Domain of unknown function DUF418 [PF04235] (20-176)
  IPR052529 Bacterial Transport-Associated Protein [PTHR30590] (7-176)

Mean predicted aligned error: 5.64 Å

Solvent-accessible surface area (backbone atoms only — not comparable to full-atom values): 9685 Å² total; per-residue (Å²): 110,70,72,60,56,52,49,54,54,53,48,52,54,50,51,50,49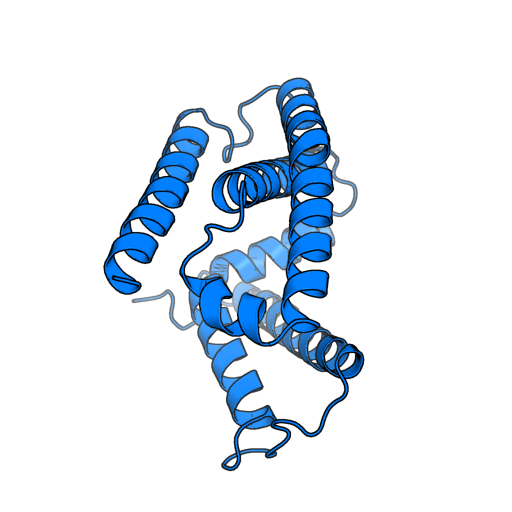,52,50,40,44,73,71,23,54,80,70,70,67,60,56,74,66,56,36,51,50,41,24,52,57,20,44,69,49,16,50,55,47,46,51,52,47,51,54,55,50,55,56,29,72,75,34,70,74,49,45,74,41,52,90,75,52,74,66,75,55,50,69,56,22,52,52,24,42,52,50,17,54,52,26,46,53,53,50,49,62,72,65,59,80,52,56,69,59,53,51,41,51,48,34,35,59,66,20,47,68,38,43,51,51,50,49,48,51,55,51,46,39,43,31,34,77,92,48,68,42,46,60,93,71,65,58,80,73,54,50,54,54,54,50,51,52,51,48,51,50,42,40,53,51,30,54,55,50,57,73,81,36,97,59,32,88,67,64,79,116

pLDDT: mean 90.65, std 10.65, range [51.47, 98.25]

Radius of gyration: 19.75 Å; Cα contacts (8 Å, |Δi|>4): 124; chains: 1; bounding box: 46×43×42 Å